Protein AF-A0A7K4FDJ3-F1 (afdb_monomer_lite)

pLDDT: mean 77.09, std 18.16, range [25.83, 97.75]

Foldseek 3Di:
DDDPPPPDPPDVVVVVVLVVVLVVVVVVLVVVCCVVPNDPVPDDPPDDDDDDPVNVVVVVVVVVVNVVVVVVVVVCQLADDDDLVRLVVLLVVLLVLAPPQLNVLSVVLSVCSNRNNLQSNLVSLLVNVFRLLQLVLCVQVVHGDDPPQDLQNSLVVSVVSQVVCCVVVVDVDRDPLSVLSVVVVVVPVQVVPPPDDDGSHRSVVSVVSSSVSSVVSSVVVVVD

Radius of gyration: 26.19 Å; chains: 1; bounding box: 59×37×87 Å

Structure (mmCIF, N/CA/C/O backbone):
data_AF-A0A7K4FDJ3-F1
#
_entry.id   AF-A0A7K4FDJ3-F1
#
loop_
_atom_site.group_PDB
_atom_site.id
_atom_site.type_symbol
_atom_site.label_atom_id
_atom_site.label_alt_id
_atom_site.label_comp_id
_atom_site.label_asym_id
_atom_site.label_entity_id
_atom_site.label_seq_id
_atom_site.pdbx_PDB_ins_code
_atom_site.Cartn_x
_atom_site.Cartn_y
_atom_site.Cartn_z
_atom_site.occupancy
_atom_site.B_iso_or_equiv
_atom_site.auth_seq_id
_atom_site.auth_comp_id
_atom_site.auth_asym_id
_atom_site.auth_atom_id
_atom_site.pdbx_PDB_model_num
ATOM 1 N N . MET A 1 1 ? 37.686 -3.321 14.249 1.00 35.84 1 MET A N 1
ATOM 2 C CA . MET A 1 1 ? 36.849 -4.435 13.768 1.00 35.84 1 MET A CA 1
ATOM 3 C C . MET A 1 1 ? 35.403 -3.973 13.861 1.00 35.84 1 MET A C 1
ATOM 5 O O . MET A 1 1 ? 34.842 -4.023 14.940 1.00 35.84 1 MET A O 1
ATOM 9 N N . LEU A 1 2 ? 34.895 -3.368 12.787 1.00 25.83 2 LEU A N 1
ATOM 10 C CA . LEU A 1 2 ? 33.481 -3.069 12.528 1.00 25.83 2 LEU A CA 1
ATOM 11 C C . LEU A 1 2 ? 33.430 -2.684 11.045 1.00 25.83 2 LEU A C 1
ATOM 13 O O . LEU A 1 2 ? 33.802 -1.575 10.659 1.00 25.83 2 LEU A O 1
ATOM 17 N N . GLU A 1 3 ? 33.124 -3.681 10.221 1.00 28.22 3 GLU A N 1
ATOM 18 C CA . GLU A 1 3 ? 32.937 -3.550 8.782 1.00 28.22 3 GLU A CA 1
ATOM 19 C C . GLU A 1 3 ? 31.774 -2.595 8.509 1.00 28.22 3 GLU A C 1
ATOM 21 O O . GLU A 1 3 ? 30.639 -2.819 8.928 1.00 28.22 3 GLU A O 1
ATOM 26 N N . LYS A 1 4 ? 32.071 -1.508 7.796 1.00 31.02 4 LYS A N 1
ATOM 27 C CA . LYS A 1 4 ? 31.062 -0.698 7.122 1.00 31.02 4 LYS A CA 1
ATOM 28 C C . LYS A 1 4 ? 30.546 -1.509 5.938 1.00 31.02 4 LYS A C 1
ATOM 30 O O . LYS A 1 4 ? 31.162 -1.503 4.876 1.00 31.02 4 LYS A O 1
ATOM 35 N N . VAL A 1 5 ? 29.416 -2.183 6.119 1.00 28.92 5 VAL A N 1
ATOM 36 C CA . VAL A 1 5 ? 28.592 -2.640 4.999 1.00 28.92 5 VAL A CA 1
ATOM 37 C C . VAL A 1 5 ? 27.965 -1.389 4.383 1.00 28.92 5 VAL A C 1
ATOM 39 O O . VAL A 1 5 ? 26.982 -0.847 4.885 1.00 28.92 5 VAL A O 1
ATOM 42 N N . LEU A 1 6 ? 28.612 -0.873 3.338 1.00 29.06 6 LEU A N 1
ATOM 43 C CA . LEU A 1 6 ? 28.043 0.104 2.418 1.00 29.06 6 LEU A CA 1
ATOM 44 C C . LEU A 1 6 ? 26.895 -0.579 1.667 1.00 29.06 6 LEU A C 1
ATOM 46 O O . LEU A 1 6 ? 27.110 -1.238 0.655 1.00 29.06 6 LEU A O 1
ATOM 50 N N . VAL A 1 7 ? 25.672 -0.435 2.174 1.00 33.12 7 VAL A N 1
ATOM 51 C CA . VAL A 1 7 ? 24.473 -0.632 1.358 1.00 33.12 7 VAL A CA 1
ATOM 52 C C . VAL A 1 7 ? 24.366 0.606 0.477 1.00 33.12 7 VAL A C 1
ATOM 54 O O . VAL A 1 7 ? 24.086 1.700 0.965 1.00 33.12 7 VAL A O 1
ATOM 57 N N . GLY A 1 8 ? 24.701 0.441 -0.802 1.00 33.25 8 GLY A N 1
ATOM 58 C CA . GLY A 1 8 ? 24.649 1.492 -1.810 1.00 33.25 8 GLY A CA 1
ATOM 59 C C . GLY A 1 8 ? 23.226 2.006 -1.980 1.00 33.25 8 GLY A C 1
ATOM 60 O O . GLY A 1 8 ? 22.419 1.429 -2.699 1.00 33.25 8 GLY A O 1
ATOM 61 N N . THR A 1 9 ? 22.910 3.109 -1.313 1.00 33.62 9 THR A N 1
ATOM 62 C CA . THR A 1 9 ? 21.759 3.938 -1.649 1.00 33.62 9 THR A CA 1
ATOM 63 C C . THR A 1 9 ? 22.063 4.657 -2.957 1.00 33.62 9 THR A C 1
ATOM 65 O O . THR A 1 9 ? 22.620 5.754 -2.920 1.00 33.62 9 THR A O 1
ATOM 68 N N . MET A 1 10 ? 21.705 4.064 -4.101 1.00 32.91 10 MET A N 1
ATOM 69 C CA . MET A 1 10 ? 21.588 4.860 -5.320 1.00 32.91 10 MET A CA 1
ATOM 70 C C . MET A 1 10 ? 20.412 5.818 -5.138 1.00 32.91 10 MET A C 1
ATOM 72 O O . MET A 1 10 ? 19.260 5.422 -4.920 1.00 32.91 10 MET A O 1
ATOM 76 N N . THR A 1 11 ? 20.719 7.107 -5.117 1.00 34.25 11 THR A N 1
ATOM 77 C CA . THR A 1 11 ? 19.723 8.165 -4.952 1.00 34.25 11 THR A CA 1
ATOM 78 C C . THR A 1 11 ? 19.116 8.496 -6.316 1.00 34.25 11 THR A C 1
ATOM 80 O O . THR A 1 11 ? 19.777 8.406 -7.340 1.00 34.25 11 THR A O 1
ATOM 83 N N . LEU A 1 12 ? 17.847 8.919 -6.361 1.00 34.84 12 LEU A N 1
ATOM 84 C CA . LEU A 1 12 ? 17.106 9.299 -7.586 1.00 34.84 12 LEU A CA 1
ATOM 85 C C . LEU A 1 12 ? 17.796 10.380 -8.448 1.00 34.84 12 LEU A C 1
ATOM 87 O O . LEU A 1 12 ? 17.395 10.635 -9.584 1.00 34.84 12 LEU A O 1
ATOM 91 N N . GLN A 1 13 ? 18.816 11.034 -7.897 1.00 36.38 13 GLN A N 1
ATOM 92 C CA . GLN A 1 13 ? 19.676 11.973 -8.599 1.00 36.38 13 GLN A CA 1
ATOM 93 C C . GLN A 1 13 ? 20.612 11.256 -9.590 1.00 36.38 13 GLN A C 1
ATOM 95 O O . GLN A 1 13 ? 20.863 11.792 -10.664 1.00 36.38 13 GLN A O 1
ATOM 100 N N . GLU A 1 14 ? 21.035 10.026 -9.284 1.00 40.06 14 GLU A N 1
ATOM 101 C CA . GLU A 1 14 ? 21.877 9.175 -10.138 1.00 40.06 14 GLU A CA 1
ATOM 102 C C . GLU A 1 14 ? 21.062 8.555 -11.287 1.00 40.06 14 GLU A C 1
ATOM 104 O O . GLU A 1 14 ? 21.479 8.619 -12.437 1.00 40.06 14 GLU A O 1
ATOM 109 N N . THR A 1 15 ? 19.822 8.116 -11.040 1.00 41.84 15 THR A N 1
ATOM 110 C CA . THR A 1 15 ? 18.936 7.555 -12.087 1.00 41.84 15 THR A CA 1
ATOM 111 C C . THR A 1 15 ? 18.424 8.613 -13.078 1.00 41.84 15 THR A C 1
ATOM 113 O O . THR A 1 15 ? 18.250 8.334 -14.264 1.00 41.84 15 THR 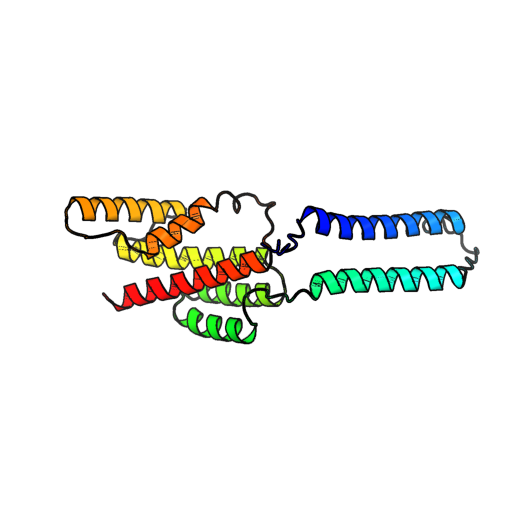A O 1
ATOM 116 N N . ARG A 1 16 ? 18.200 9.859 -12.620 1.00 46.47 16 ARG A N 1
ATOM 117 C CA . ARG A 1 16 ? 17.977 11.014 -13.516 1.00 46.47 16 ARG A CA 1
ATOM 118 C C . ARG A 1 16 ? 19.248 11.413 -14.266 1.00 46.47 16 ARG A C 1
ATOM 120 O O . ARG A 1 16 ? 19.138 11.924 -15.377 1.00 46.47 16 ARG A O 1
ATOM 127 N N . SER A 1 17 ? 20.417 11.181 -13.670 1.00 55.72 17 SER A N 1
ATOM 128 C CA . SER A 1 17 ? 21.716 11.375 -14.316 1.00 55.72 17 SER A CA 1
ATOM 129 C C . SER A 1 17 ? 21.876 10.412 -15.486 1.00 55.72 17 SER A C 1
ATOM 131 O O . SER A 1 17 ? 22.181 10.866 -16.576 1.00 55.72 17 SER A O 1
ATOM 133 N N . ASP A 1 18 ? 21.566 9.128 -15.323 1.00 56.69 18 ASP A N 1
ATOM 134 C CA . ASP A 1 18 ? 21.836 8.135 -16.371 1.00 56.69 18 ASP A CA 1
ATOM 135 C C . ASP A 1 18 ? 20.942 8.308 -17.607 1.00 56.69 18 ASP A C 1
ATOM 137 O O . ASP A 1 18 ? 21.422 8.219 -18.738 1.00 56.69 18 ASP A O 1
ATOM 141 N N . PHE A 1 19 ? 19.665 8.666 -17.422 1.00 60.38 19 PHE A N 1
ATOM 142 C CA . PHE A 1 19 ? 18.790 9.029 -18.546 1.00 60.38 19 PHE A CA 1
ATOM 143 C C . PHE A 1 19 ? 19.213 10.343 -19.214 1.00 60.38 19 PHE A C 1
ATOM 145 O O . PHE A 1 19 ? 19.147 10.458 -20.437 1.00 60.38 19 PHE A O 1
ATOM 152 N N . ALA A 1 20 ? 19.653 11.333 -18.429 1.00 66.88 20 ALA A N 1
ATOM 153 C CA . ALA A 1 20 ? 20.191 12.580 -18.967 1.00 66.88 20 ALA A CA 1
ATOM 154 C C . ALA A 1 20 ? 21.487 12.332 -19.752 1.00 66.88 20 ALA A C 1
ATOM 156 O O . ALA A 1 20 ? 21.645 12.886 -20.831 1.00 66.88 20 ALA A O 1
ATOM 157 N N . VAL A 1 21 ? 22.350 11.431 -19.276 1.00 70.69 21 VAL A N 1
ATOM 158 C CA . VAL A 1 21 ? 23.575 10.998 -19.958 1.00 70.69 21 VAL A CA 1
ATOM 159 C C . VAL A 1 21 ? 23.240 10.318 -21.285 1.00 70.69 21 VAL A C 1
ATOM 161 O O . VAL A 1 21 ? 23.830 10.672 -22.300 1.00 70.69 21 VAL A O 1
ATOM 164 N N . ILE A 1 22 ? 22.258 9.409 -21.323 1.00 71.06 22 ILE A N 1
ATOM 165 C CA . ILE A 1 22 ? 21.813 8.782 -22.582 1.00 71.06 22 ILE A CA 1
ATOM 166 C C . ILE A 1 22 ? 21.254 9.840 -23.546 1.00 71.06 22 ILE A C 1
ATOM 168 O O . ILE A 1 22 ? 21.596 9.846 -24.727 1.00 71.06 22 ILE A O 1
ATOM 172 N N . MET A 1 23 ? 20.429 10.769 -23.059 1.00 69.94 23 MET A N 1
ATOM 173 C CA . MET A 1 23 ? 19.888 11.852 -23.887 1.00 69.94 23 MET A CA 1
ATOM 174 C C . MET A 1 23 ? 20.977 12.796 -24.407 1.00 69.94 23 MET A C 1
ATOM 176 O O . MET A 1 23 ? 20.926 13.197 -25.569 1.00 69.94 23 MET A O 1
ATOM 180 N N . ASP A 1 24 ? 21.976 13.120 -23.590 1.00 75.38 24 ASP A N 1
ATOM 181 C CA . ASP A 1 24 ? 23.125 13.931 -23.988 1.00 75.38 24 ASP A CA 1
ATOM 182 C C . ASP A 1 24 ? 23.984 13.205 -25.030 1.00 75.38 24 ASP A C 1
ATOM 184 O O . ASP A 1 24 ? 24.416 13.824 -26.005 1.00 75.38 24 ASP A O 1
ATOM 188 N N . GLU A 1 25 ? 24.180 11.891 -24.887 1.00 76.56 25 GLU A N 1
ATOM 189 C CA . GLU A 1 25 ? 24.874 11.047 -25.865 1.00 76.56 25 GLU A CA 1
ATOM 190 C C . GLU A 1 25 ? 24.111 10.978 -27.200 1.00 76.56 25 GLU A C 1
ATOM 192 O O . GLU A 1 25 ? 24.719 11.125 -28.265 1.00 76.56 25 GLU A O 1
ATOM 197 N N . ILE A 1 26 ? 22.780 10.849 -27.170 1.00 73.94 26 ILE A N 1
ATOM 198 C CA . ILE A 1 26 ? 21.923 10.898 -28.367 1.00 73.94 26 ILE A CA 1
ATOM 199 C C . ILE A 1 26 ? 22.006 12.275 -29.034 1.00 73.94 26 ILE A C 1
ATOM 201 O O . ILE A 1 26 ? 22.241 12.374 -30.238 1.00 73.94 26 ILE A O 1
ATOM 205 N N . MET A 1 27 ? 21.871 13.356 -28.264 1.00 74.69 27 MET A N 1
ATOM 206 C CA . MET A 1 27 ? 21.959 14.724 -28.783 1.00 74.69 27 MET A CA 1
ATOM 207 C C . MET A 1 27 ? 23.352 15.041 -29.335 1.00 74.69 27 MET A C 1
ATOM 209 O O . MET A 1 27 ? 23.481 15.783 -30.314 1.00 74.69 27 MET A O 1
ATOM 213 N N . HIS A 1 28 ? 24.401 14.477 -28.738 1.00 77.56 28 HIS A N 1
ATOM 214 C CA . HIS A 1 28 ? 25.759 14.554 -29.258 1.00 77.56 28 HIS A CA 1
ATOM 215 C C . HIS A 1 28 ? 25.875 13.848 -30.612 1.00 77.56 28 HIS A C 1
ATOM 217 O O . HIS A 1 28 ? 26.429 14.427 -31.547 1.00 77.56 28 HIS A O 1
ATOM 223 N N . TRP A 1 29 ? 25.296 12.653 -30.753 1.00 74.75 29 TRP A N 1
ATOM 224 C CA . TRP A 1 29 ? 25.226 11.942 -32.031 1.00 74.75 29 TRP A CA 1
ATOM 225 C C . TRP A 1 29 ? 24.457 12.724 -33.095 1.00 74.75 29 TRP A C 1
ATOM 227 O O . TRP A 1 29 ? 24.948 12.849 -34.216 1.00 74.75 29 TRP A O 1
ATOM 237 N N . CYS A 1 30 ? 23.310 13.318 -32.753 1.00 72.25 30 CYS A N 1
ATOM 238 C CA . CYS A 1 30 ? 22.557 14.174 -33.673 1.00 72.25 30 CYS A CA 1
ATOM 239 C C . CYS A 1 30 ? 23.415 15.339 -34.188 1.00 72.25 30 CYS A C 1
ATOM 241 O O . CYS A 1 30 ? 23.482 15.559 -35.395 1.00 72.25 30 CYS A O 1
ATOM 243 N N . LYS A 1 31 ? 24.136 16.030 -33.295 1.00 76.44 31 LYS A N 1
ATOM 244 C CA . LYS A 1 31 ? 25.042 17.132 -33.666 1.00 76.44 31 LYS A CA 1
ATOM 245 C C . LYS A 1 31 ? 26.233 16.668 -34.504 1.00 76.44 31 LYS A C 1
ATOM 247 O O . LYS A 1 31 ? 26.655 17.379 -35.411 1.00 76.44 31 LYS A O 1
ATOM 252 N N . LEU A 1 32 ? 26.802 15.504 -34.191 1.00 74.31 32 LEU A N 1
ATOM 253 C CA . LEU A 1 32 ? 27.951 14.950 -34.909 1.00 74.31 32 LEU A CA 1
ATOM 254 C C . LEU A 1 32 ? 27.562 14.541 -36.333 1.00 74.31 32 LEU A C 1
ATOM 256 O O 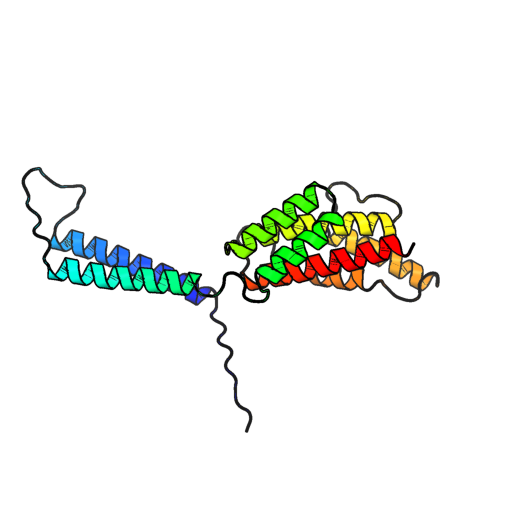. LEU A 1 32 ? 28.261 14.885 -37.281 1.00 74.31 32 LEU A O 1
ATOM 260 N N . LEU A 1 33 ? 26.407 13.894 -36.493 1.00 69.94 33 LEU A N 1
ATOM 261 C CA . LEU A 1 33 ? 25.879 13.531 -37.804 1.00 69.94 33 LEU A CA 1
ATOM 262 C C . LEU A 1 33 ? 25.470 14.765 -38.617 1.00 69.94 33 LEU A C 1
ATOM 264 O O . LEU A 1 33 ? 25.785 14.826 -39.800 1.00 69.94 33 LEU A O 1
ATOM 268 N N . GLU A 1 34 ? 24.847 15.771 -37.998 1.00 72.06 34 GLU A N 1
ATOM 269 C CA . GLU A 1 34 ? 24.526 17.042 -38.666 1.00 72.06 34 GLU A CA 1
ATOM 270 C C . GLU A 1 34 ? 25.791 17.778 -39.134 1.00 72.06 34 GLU A C 1
ATOM 272 O O . GLU A 1 34 ? 25.827 18.332 -40.232 1.00 72.06 34 GLU A O 1
ATOM 277 N N . LYS A 1 35 ? 26.860 17.755 -38.332 1.00 75.19 35 LYS A N 1
ATOM 278 C CA . LYS A 1 35 ? 28.147 18.358 -38.690 1.00 75.19 35 LYS A CA 1
ATOM 279 C C . LYS A 1 35 ? 28.822 17.637 -39.858 1.00 75.19 35 LYS A C 1
ATOM 281 O O . LYS A 1 35 ? 29.325 18.298 -40.764 1.00 75.19 35 LYS A O 1
ATOM 286 N N . ASP A 1 36 ? 28.866 16.309 -39.817 1.00 69.69 36 ASP A N 1
ATOM 287 C CA . ASP A 1 36 ? 29.637 15.511 -40.775 1.00 69.69 36 ASP A CA 1
ATOM 288 C C . ASP A 1 36 ? 28.857 15.232 -42.073 1.00 69.69 36 ASP A C 1
ATOM 290 O O . ASP A 1 36 ? 29.466 14.993 -43.118 1.00 69.69 36 ASP A O 1
ATOM 294 N N . TYR A 1 37 ? 27.520 15.290 -42.025 1.00 69.38 37 TYR A N 1
ATOM 295 C CA . TYR A 1 37 ? 26.640 14.902 -43.133 1.00 69.38 37 TYR A CA 1
ATOM 296 C C . TYR A 1 37 ? 25.545 15.925 -43.489 1.00 69.38 37 TYR A C 1
ATOM 298 O O . TYR A 1 37 ? 24.860 15.740 -44.497 1.00 69.38 37 TYR A O 1
ATOM 306 N N . GLY A 1 38 ? 25.416 17.021 -42.737 1.00 67.69 38 GLY A N 1
ATOM 307 C CA . GLY A 1 38 ? 24.440 18.090 -42.970 1.00 67.69 38 GLY A CA 1
ATOM 308 C C . GLY A 1 38 ? 23.097 17.892 -42.253 1.00 67.69 38 GLY A C 1
ATOM 309 O O . GLY A 1 38 ? 22.795 16.822 -41.731 1.00 67.69 38 GLY A O 1
ATOM 310 N N . ASP A 1 39 ? 22.281 18.952 -42.233 1.00 63.94 39 ASP A N 1
ATOM 311 C CA . ASP A 1 39 ? 20.944 18.960 -41.617 1.00 63.94 39 ASP A CA 1
ATOM 312 C C . ASP A 1 39 ? 19.978 18.040 -42.386 1.00 63.94 39 ASP A C 1
ATOM 314 O O . ASP A 1 39 ? 19.695 18.301 -43.566 1.00 63.94 39 ASP A O 1
ATOM 318 N N . PRO A 1 40 ? 19.416 17.004 -41.735 1.00 56.31 40 PRO A N 1
ATOM 319 C CA . PRO A 1 40 ? 18.520 16.067 -42.389 1.00 56.31 40 PRO A CA 1
ATOM 320 C C . PRO A 1 40 ? 17.215 16.669 -42.906 1.00 56.31 40 PRO A C 1
ATOM 322 O O . PRO A 1 40 ? 16.585 16.100 -43.796 1.00 56.31 40 PRO A O 1
ATOM 325 N N . ASN A 1 41 ? 16.832 17.851 -42.430 1.00 58.06 41 ASN A N 1
ATOM 326 C CA . ASN A 1 41 ? 15.636 18.551 -42.889 1.00 58.06 41 ASN A CA 1
ATOM 327 C C . ASN A 1 41 ? 15.898 19.484 -44.082 1.00 58.06 41 ASN A C 1
ATOM 329 O O . ASN A 1 41 ? 14.959 20.069 -44.621 1.00 58.06 41 ASN A O 1
ATOM 333 N N . LYS A 1 42 ? 17.157 19.628 -44.518 1.00 57.72 42 LYS A N 1
ATOM 334 C CA . LYS A 1 42 ? 17.563 20.473 -45.659 1.00 57.72 42 LYS A CA 1
ATOM 335 C C . LYS A 1 42 ? 18.020 19.669 -46.878 1.00 57.72 42 LYS A C 1
ATOM 337 O O . LYS A 1 42 ? 18.616 20.235 -47.798 1.00 57.72 42 LYS A O 1
ATOM 342 N N . PHE A 1 43 ? 17.748 18.363 -46.913 1.00 55.75 43 PHE A N 1
ATOM 343 C CA . PHE A 1 43 ? 18.206 17.501 -48.000 1.00 55.75 43 PHE A CA 1
ATOM 344 C C . PHE A 1 43 ? 17.629 17.913 -49.359 1.00 55.75 43 PHE A C 1
ATOM 346 O O . PHE A 1 43 ? 16.426 17.868 -49.602 1.00 55.75 43 PHE A O 1
ATOM 353 N N . SER A 1 44 ? 18.528 18.280 -50.271 1.00 50.03 44 SER A N 1
ATOM 354 C CA . SER A 1 44 ? 18.228 18.431 -51.694 1.00 50.03 44 SER A CA 1
ATOM 355 C C . SER A 1 44 ? 18.368 17.072 -52.387 1.00 50.03 44 SER A C 1
ATOM 357 O O . SER A 1 44 ? 19.309 16.323 -52.116 1.00 50.03 44 SER A O 1
ATOM 359 N N . ILE A 1 45 ? 17.438 16.751 -53.288 1.00 40.88 45 ILE A N 1
ATOM 360 C CA . ILE A 1 45 ? 17.443 15.517 -54.089 1.00 40.88 45 ILE A CA 1
ATOM 361 C C . ILE A 1 45 ? 18.783 15.400 -54.842 1.00 40.88 45 ILE A C 1
ATOM 363 O O . ILE A 1 45 ? 19.120 16.280 -55.630 1.00 40.88 45 ILE A O 1
ATOM 367 N N . GLY A 1 46 ? 19.537 14.317 -54.605 1.00 48.03 46 GLY A N 1
ATOM 368 C CA . GLY A 1 46 ? 20.774 13.989 -55.338 1.00 48.03 46 GLY A CA 1
ATOM 369 C C . GLY A 1 46 ? 22.062 13.888 -54.508 1.00 48.03 46 GLY A C 1
ATOM 370 O O . GLY A 1 46 ? 23.085 13.474 -55.048 1.00 48.03 46 GLY A O 1
ATOM 371 N N . VAL A 1 47 ? 22.042 14.211 -53.210 1.00 49.19 47 VAL A N 1
ATOM 372 C CA . VAL A 1 47 ? 23.218 14.054 -52.333 1.00 49.19 47 VAL A CA 1
ATOM 373 C C . VAL A 1 47 ? 23.282 12.624 -51.784 1.00 49.19 47 VAL A C 1
ATOM 375 O O . VAL A 1 47 ? 22.433 12.218 -50.994 1.00 49.19 47 VAL A O 1
ATOM 378 N N . GLN A 1 48 ? 24.293 11.849 -52.189 1.00 53.62 48 GLN A N 1
ATOM 379 C CA . GLN A 1 48 ? 24.605 10.563 -51.559 1.00 53.62 48 GLN A CA 1
ATOM 380 C C . GLN A 1 48 ? 25.407 10.795 -50.276 1.00 53.62 48 GLN A C 1
ATOM 382 O O . GLN A 1 48 ? 26.567 11.204 -50.320 1.00 53.62 48 GLN A O 1
ATOM 387 N N . ILE A 1 49 ? 24.796 10.503 -49.130 1.00 57.44 49 ILE A N 1
ATOM 388 C CA . ILE A 1 49 ? 25.486 10.471 -47.841 1.00 57.44 49 ILE A CA 1
ATOM 389 C C . ILE A 1 49 ? 26.133 9.095 -47.692 1.00 57.44 49 ILE A C 1
ATOM 391 O O . ILE A 1 49 ? 25.449 8.098 -47.462 1.00 57.44 49 ILE A O 1
ATOM 395 N N . ASN A 1 50 ? 27.457 9.027 -47.797 1.00 62.06 50 ASN A N 1
ATOM 396 C CA . ASN A 1 50 ? 28.188 7.806 -47.477 1.00 62.06 50 ASN A CA 1
ATOM 397 C C . ASN A 1 50 ? 28.535 7.800 -45.986 1.00 62.06 50 ASN A C 1
ATOM 399 O O . ASN A 1 50 ? 29.602 8.263 -45.578 1.00 62.06 50 ASN A O 1
ATOM 403 N N . ILE A 1 51 ? 27.619 7.273 -45.167 1.00 66.19 51 ILE A N 1
ATOM 404 C CA . ILE A 1 51 ? 27.906 6.991 -43.756 1.00 66.19 51 ILE A CA 1
ATOM 405 C C . ILE A 1 51 ? 29.038 5.963 -43.711 1.00 66.19 51 ILE A C 1
ATOM 407 O O . ILE A 1 51 ? 28.967 4.905 -44.343 1.00 66.19 51 ILE A O 1
ATOM 411 N N . SER A 1 52 ? 30.110 6.277 -42.987 1.00 72.62 52 SER A N 1
ATOM 412 C CA . SER A 1 52 ? 31.250 5.371 -42.893 1.00 72.62 52 SER A CA 1
ATOM 413 C C . SER A 1 52 ? 30.858 4.101 -42.128 1.00 72.62 52 SER A C 1
ATOM 415 O O . SER A 1 52 ? 30.082 4.139 -41.169 1.00 72.62 52 SER A O 1
ATOM 417 N N . ARG A 1 53 ? 31.433 2.951 -42.508 1.00 72.25 53 ARG A N 1
ATOM 418 C CA . ARG A 1 53 ? 31.256 1.697 -41.745 1.00 72.25 53 ARG A CA 1
ATOM 419 C C . ARG A 1 53 ? 31.687 1.843 -40.284 1.00 72.25 53 ARG A C 1
ATOM 421 O O . ARG A 1 53 ? 31.152 1.157 -39.417 1.00 72.25 53 ARG A O 1
ATOM 428 N N . GLU A 1 54 ? 32.636 2.733 -40.015 1.00 74.12 54 GLU A N 1
ATOM 429 C CA . GLU A 1 54 ? 33.116 3.043 -38.672 1.00 74.12 54 GLU A CA 1
ATOM 430 C C . GLU A 1 54 ? 32.045 3.755 -37.835 1.00 74.12 54 GLU A C 1
ATOM 432 O O . GLU A 1 54 ? 31.783 3.331 -36.711 1.00 74.12 54 GLU A O 1
ATOM 437 N N . HIS A 1 55 ? 31.345 4.751 -38.393 1.00 67.44 55 HIS A N 1
ATOM 438 C CA . HIS A 1 55 ? 30.227 5.416 -37.716 1.00 67.44 55 HIS A CA 1
ATOM 439 C C . HIS A 1 55 ? 29.066 4.463 -37.440 1.00 67.44 55 HIS A C 1
ATOM 441 O O . HIS A 1 55 ? 28.530 4.474 -36.335 1.00 67.44 55 HIS A O 1
ATOM 447 N N . VAL A 1 56 ? 28.735 3.582 -38.390 1.00 73.44 56 VAL A N 1
ATOM 448 C CA . VAL A 1 56 ? 27.710 2.546 -38.181 1.00 73.44 56 VAL A CA 1
ATOM 449 C C . VAL A 1 56 ? 28.116 1.593 -37.055 1.00 73.44 56 VAL A C 1
ATOM 451 O O . VAL A 1 56 ? 27.319 1.315 -36.165 1.00 73.44 56 VAL A O 1
ATOM 454 N N . SER A 1 57 ? 29.368 1.126 -37.053 1.00 77.00 57 SER A N 1
ATOM 455 C CA . SER A 1 57 ? 29.870 0.198 -36.028 1.00 77.00 57 SER A CA 1
ATOM 456 C C . SER A 1 57 ? 29.905 0.842 -34.639 1.00 77.00 57 SER A C 1
ATOM 458 O O . SER A 1 57 ? 29.583 0.194 -33.644 1.00 77.00 57 SER A O 1
ATOM 460 N N . LYS A 1 58 ? 30.272 2.127 -34.570 1.00 79.81 58 LYS A N 1
ATOM 461 C CA . LYS A 1 58 ? 30.295 2.908 -33.332 1.00 79.81 58 LYS A CA 1
ATOM 462 C C . LYS A 1 58 ? 28.883 3.130 -32.789 1.00 79.81 58 LYS A C 1
ATOM 464 O O . LYS A 1 58 ? 28.638 2.816 -31.630 1.00 79.81 58 LYS A O 1
ATOM 469 N N . LEU A 1 59 ? 27.953 3.577 -33.635 1.00 77.50 59 LEU A N 1
ATOM 470 C CA . LEU A 1 59 ? 26.558 3.792 -33.251 1.00 77.50 59 LEU A CA 1
ATOM 471 C C . LEU A 1 59 ? 25.892 2.492 -32.786 1.00 77.50 59 LEU A C 1
ATOM 473 O O . LEU A 1 59 ? 25.176 2.499 -31.791 1.00 77.50 59 LEU A O 1
ATOM 477 N N . LEU A 1 60 ? 26.161 1.367 -33.456 1.00 77.31 60 LEU A N 1
ATOM 478 C CA . LEU A 1 60 ? 25.640 0.058 -33.056 1.00 77.31 60 LEU A CA 1
ATOM 479 C C . LEU A 1 60 ? 26.118 -0.336 -31.649 1.00 77.31 60 LEU A C 1
ATOM 481 O O . LEU A 1 60 ? 25.329 -0.791 -30.825 1.00 77.31 60 LEU A O 1
ATOM 485 N N . ARG A 1 61 ? 27.409 -0.139 -31.357 1.00 85.75 61 ARG A N 1
ATOM 486 C CA . ARG A 1 61 ? 27.982 -0.422 -30.035 1.00 85.75 61 ARG A CA 1
ATOM 487 C C . ARG A 1 61 ? 27.379 0.474 -28.954 1.00 85.75 61 ARG A C 1
ATOM 489 O O . ARG A 1 61 ? 27.023 -0.031 -27.893 1.00 85.75 61 ARG A O 1
ATOM 496 N N . ASP A 1 62 ? 27.261 1.769 -29.224 1.00 80.19 62 ASP A N 1
ATOM 497 C CA . ASP A 1 62 ? 26.734 2.735 -28.260 1.00 80.19 62 ASP A CA 1
ATOM 498 C C . ASP A 1 62 ? 25.231 2.482 -28.016 1.00 80.19 62 ASP A C 1
ATOM 500 O O . ASP A 1 62 ? 24.793 2.452 -26.872 1.00 80.19 62 ASP A O 1
ATOM 504 N N . THR A 1 63 ? 24.471 2.127 -29.059 1.00 78.38 63 THR A N 1
ATOM 505 C CA . THR A 1 63 ? 23.058 1.718 -28.939 1.00 78.38 63 THR A CA 1
ATOM 506 C C . THR A 1 63 ? 22.898 0.455 -28.095 1.00 78.38 63 THR A C 1
ATOM 508 O O . THR A 1 63 ? 22.041 0.409 -27.218 1.00 78.38 63 THR A O 1
ATOM 511 N N . ASN A 1 64 ? 23.742 -0.560 -28.303 1.00 75.25 64 ASN A N 1
ATOM 512 C CA . ASN A 1 64 ? 23.723 -1.770 -27.475 1.00 75.25 64 ASN A CA 1
ATOM 513 C C . ASN A 1 64 ? 24.085 -1.473 -26.012 1.00 75.25 64 ASN A C 1
ATOM 515 O O . ASN A 1 64 ? 23.532 -2.095 -25.113 1.00 75.25 64 ASN A O 1
ATOM 519 N N . SER A 1 65 ? 24.977 -0.509 -25.770 1.00 80.81 65 SER A N 1
ATOM 520 C CA . SER A 1 65 ? 25.300 -0.023 -24.423 1.00 80.81 65 SER A CA 1
ATOM 521 C C . SER A 1 65 ? 24.106 0.686 -23.776 1.00 80.81 65 SER A C 1
ATOM 523 O O . SER A 1 65 ? 23.804 0.431 -22.613 1.00 80.81 65 SER A O 1
ATOM 525 N N . TRP A 1 66 ? 23.373 1.521 -24.523 1.00 81.50 66 TRP A N 1
ATOM 526 C CA . TRP A 1 66 ? 22.144 2.155 -24.034 1.00 81.50 66 TRP A CA 1
ATOM 527 C C . TRP A 1 66 ? 21.066 1.130 -23.709 1.00 81.50 66 TRP A C 1
ATOM 529 O O . TRP A 1 66 ? 20.483 1.198 -22.636 1.00 81.50 66 TRP A O 1
ATOM 539 N N . ILE A 1 67 ? 20.836 0.161 -24.601 1.00 71.19 67 ILE A N 1
ATOM 540 C CA . ILE A 1 67 ? 19.889 -0.937 -24.372 1.00 71.19 67 ILE A CA 1
ATOM 541 C C . ILE A 1 67 ? 20.302 -1.738 -23.138 1.00 71.19 67 ILE A C 1
ATOM 543 O O . ILE A 1 67 ? 19.449 -2.027 -22.313 1.00 71.19 67 ILE A O 1
ATOM 547 N N . GLY A 1 68 ? 21.594 -2.040 -22.977 1.00 69.62 68 GLY A N 1
ATOM 548 C CA . GLY A 1 68 ? 22.125 -2.703 -21.786 1.00 69.62 68 GLY A CA 1
ATOM 549 C C . GLY A 1 68 ? 21.826 -1.922 -20.509 1.00 69.62 68 GLY A C 1
ATOM 550 O O . GLY A 1 68 ? 21.231 -2.476 -19.603 1.00 69.62 68 GLY A O 1
ATOM 551 N N . LYS A 1 69 ? 22.121 -0.617 -20.471 1.00 68.62 69 LYS A N 1
ATOM 552 C CA . LYS A 1 69 ? 21.821 0.238 -19.308 1.00 68.62 69 LYS A CA 1
ATOM 553 C C . LYS A 1 69 ? 20.324 0.355 -19.026 1.00 68.62 69 LYS A C 1
ATOM 555 O O . LYS A 1 69 ? 19.923 0.344 -17.871 1.00 68.62 69 LYS A O 1
ATOM 560 N N . ILE A 1 70 ? 19.502 0.487 -20.066 1.00 62.97 70 ILE A N 1
ATOM 561 C CA . ILE A 1 70 ? 18.043 0.525 -19.934 1.00 62.97 70 ILE A CA 1
ATOM 562 C C . ILE A 1 70 ? 17.555 -0.807 -19.363 1.00 62.97 70 ILE A C 1
ATOM 564 O O . ILE A 1 70 ? 16.792 -0.802 -18.407 1.00 62.97 70 ILE A O 1
ATOM 568 N N . ASN A 1 71 ? 18.032 -1.931 -19.897 1.00 59.19 71 ASN A N 1
ATOM 569 C CA . ASN A 1 71 ? 17.698 -3.252 -19.387 1.00 59.19 71 ASN A CA 1
ATOM 570 C C . ASN A 1 71 ? 18.191 -3.431 -17.956 1.00 59.19 71 ASN A C 1
ATOM 572 O O . ASN A 1 71 ? 17.385 -3.815 -17.143 1.00 59.19 71 ASN A O 1
ATOM 576 N N . ASP A 1 72 ? 19.410 -3.036 -17.593 1.00 63.25 72 ASP A N 1
ATOM 577 C CA . ASP A 1 72 ? 19.901 -3.091 -16.208 1.00 63.25 72 ASP A CA 1
ATOM 578 C C . ASP A 1 72 ? 19.025 -2.252 -15.253 1.00 63.25 72 ASP A C 1
ATOM 580 O O . ASP A 1 72 ? 18.788 -2.642 -14.111 1.00 63.25 72 ASP A O 1
ATOM 584 N N . MET A 1 73 ? 18.480 -1.123 -15.726 1.00 59.56 73 MET A N 1
ATOM 585 C CA . MET A 1 73 ? 17.496 -0.326 -14.980 1.00 59.56 73 MET A CA 1
ATOM 586 C C . MET A 1 73 ? 16.134 -1.027 -14.819 1.00 59.56 73 MET A C 1
ATOM 588 O O . MET A 1 73 ? 15.401 -0.698 -13.886 1.00 59.56 73 MET A O 1
ATOM 592 N N . TYR A 1 74 ? 15.784 -1.948 -15.721 1.00 51.03 74 TYR A N 1
ATOM 593 C CA . TYR A 1 74 ? 14.553 -2.750 -15.699 1.00 51.03 74 TYR A CA 1
ATOM 594 C C . TYR A 1 74 ? 14.745 -4.163 -15.100 1.00 51.03 74 TYR A C 1
ATOM 596 O O . TYR A 1 74 ? 13.778 -4.740 -14.611 1.00 51.03 74 TYR A O 1
ATOM 604 N N . ASP A 1 75 ? 15.967 -4.702 -15.118 1.00 46.59 75 ASP A N 1
ATOM 605 C CA . ASP A 1 75 ? 16.372 -6.053 -14.703 1.00 46.59 75 ASP A CA 1
ATOM 606 C C . ASP A 1 75 ? 16.679 -6.113 -13.194 1.00 46.59 75 ASP A C 1
ATOM 608 O O . ASP A 1 75 ? 16.801 -7.197 -12.614 1.00 46.59 75 ASP A O 1
ATOM 612 N N . GLU A 1 76 ? 16.724 -4.967 -12.504 1.00 55.91 76 GLU A N 1
ATOM 613 C CA . GLU A 1 76 ? 16.404 -4.939 -11.079 1.00 55.91 76 GLU A CA 1
ATOM 614 C C . GLU A 1 76 ? 14.948 -5.389 -10.917 1.00 55.91 76 GLU A C 1
ATOM 616 O O . GLU A 1 76 ? 14.042 -4.618 -11.217 1.00 55.91 76 GLU A O 1
ATOM 621 N N . SER A 1 77 ? 14.744 -6.634 -10.462 1.00 55.47 77 SER A N 1
ATOM 622 C CA . SER A 1 77 ? 13.433 -7.275 -10.266 1.00 55.47 77 SER A CA 1
ATOM 623 C C . SER A 1 77 ? 12.299 -6.266 -10.007 1.00 55.47 77 SER A C 1
ATOM 625 O O . SER A 1 77 ? 12.406 -5.490 -9.044 1.00 55.47 77 SER A O 1
ATOM 62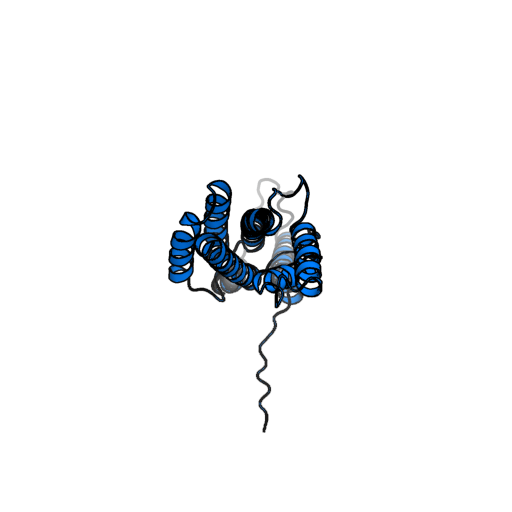7 N N . PRO A 1 78 ? 11.208 -6.275 -10.809 1.00 61.00 78 PRO A N 1
ATOM 628 C CA . PRO A 1 78 ? 10.096 -5.336 -10.640 1.00 61.00 78 PRO A CA 1
ATOM 629 C C . PRO A 1 78 ? 9.473 -5.447 -9.245 1.00 61.00 78 PRO A C 1
ATOM 631 O O . PRO A 1 78 ? 8.897 -4.479 -8.750 1.00 61.00 78 PRO A O 1
ATOM 634 N N . THR A 1 79 ? 9.672 -6.597 -8.591 1.00 58.53 79 THR A N 1
ATOM 635 C CA . THR A 1 79 ? 9.425 -6.809 -7.171 1.00 58.53 79 THR A CA 1
ATOM 636 C C . THR A 1 79 ? 10.741 -7.005 -6.402 1.00 58.53 79 THR A C 1
ATOM 638 O O . THR A 1 79 ? 11.504 -7.942 -6.638 1.00 58.53 79 THR A O 1
ATOM 641 N N . LYS A 1 80 ? 11.053 -6.105 -5.471 1.00 69.75 80 LYS A N 1
ATOM 642 C CA . LYS A 1 80 ? 12.280 -6.106 -4.659 1.00 69.75 80 LYS A CA 1
ATOM 643 C C . LYS A 1 80 ? 12.118 -6.806 -3.309 1.00 69.75 80 LYS A C 1
ATOM 645 O O . LYS A 1 80 ? 13.110 -7.251 -2.737 1.00 69.75 80 LYS A O 1
ATOM 650 N N . LEU A 1 81 ? 10.901 -6.869 -2.778 1.00 74.88 81 LEU A N 1
ATOM 651 C CA . LEU A 1 81 ? 10.575 -7.351 -1.432 1.00 74.88 81 LEU A CA 1
ATOM 652 C C . LEU A 1 81 ? 9.682 -8.597 -1.446 1.00 74.88 81 LEU A C 1
ATOM 654 O O . LEU A 1 81 ? 9.778 -9.421 -0.536 1.00 74.88 81 LEU A O 1
ATOM 658 N N . ILE A 1 82 ? 8.818 -8.741 -2.452 1.00 77.81 82 ILE A N 1
ATOM 659 C CA . ILE A 1 82 ? 7.830 -9.821 -2.558 1.00 77.81 82 ILE A CA 1
ATOM 660 C C . ILE A 1 82 ? 8.134 -10.674 -3.796 1.00 77.81 82 ILE A C 1
ATOM 662 O O . ILE A 1 82 ? 8.458 -10.161 -4.861 1.00 77.81 82 ILE A O 1
ATOM 666 N N . ASN A 1 83 ? 8.027 -11.998 -3.680 1.00 85.12 83 ASN A N 1
ATOM 667 C CA . ASN A 1 83 ? 8.050 -12.878 -4.853 1.00 85.12 83 ASN A CA 1
ATOM 668 C C . ASN A 1 83 ? 6.699 -12.787 -5.590 1.00 85.12 83 ASN A C 1
ATOM 670 O O . ASN A 1 83 ? 5.662 -12.811 -4.932 1.00 85.12 83 ASN A O 1
ATOM 674 N N . ILE A 1 84 ? 6.715 -12.732 -6.924 1.00 81.81 84 ILE A N 1
ATOM 675 C CA . ILE A 1 84 ? 5.516 -12.680 -7.776 1.00 81.81 84 ILE A CA 1
ATOM 676 C C . ILE A 1 84 ? 4.499 -13.779 -7.417 1.00 81.81 84 ILE A C 1
ATOM 678 O O . ILE A 1 84 ? 3.358 -13.447 -7.124 1.00 81.81 84 ILE A O 1
ATOM 682 N N . ASP A 1 85 ? 4.905 -15.046 -7.296 1.00 81.62 85 ASP A N 1
ATOM 683 C CA . ASP A 1 85 ? 3.991 -16.153 -6.954 1.00 81.62 85 ASP A CA 1
ATOM 684 C C . ASP A 1 85 ? 3.308 -15.935 -5.589 1.00 81.62 85 ASP A C 1
ATOM 686 O O . ASP A 1 85 ? 2.152 -16.304 -5.359 1.00 81.62 85 ASP A O 1
ATOM 690 N N . THR A 1 86 ? 4.042 -15.339 -4.643 1.00 87.44 86 THR A N 1
ATOM 691 C CA . THR A 1 86 ? 3.507 -14.979 -3.326 1.00 87.44 86 THR A CA 1
ATOM 692 C C . THR A 1 86 ? 2.529 -13.817 -3.444 1.00 87.44 86 THR A C 1
ATOM 694 O O . THR A 1 86 ? 1.483 -13.861 -2.804 1.00 87.44 86 THR A O 1
ATOM 697 N N . LEU A 1 87 ? 2.852 -12.803 -4.249 1.00 88.94 87 LEU A N 1
ATOM 698 C CA . LEU A 1 87 ? 1.997 -11.644 -4.488 1.00 88.94 87 LEU A CA 1
ATOM 699 C C . LEU A 1 87 ? 0.650 -12.077 -5.081 1.00 88.94 87 LEU A C 1
ATOM 701 O O . LEU A 1 87 ? -0.380 -11.790 -4.479 1.00 88.94 87 LEU A O 1
ATOM 705 N N . GLU A 1 88 ? 0.666 -12.844 -6.174 1.00 89.88 88 GLU A N 1
ATOM 706 C CA . GLU A 1 88 ? -0.540 -13.342 -6.853 1.00 89.88 88 GLU A CA 1
ATOM 707 C C . GLU A 1 88 ? -1.428 -14.145 -5.890 1.00 89.88 88 GLU A C 1
ATOM 709 O O . GLU A 1 88 ? -2.628 -13.896 -5.726 1.00 89.88 88 GLU A O 1
ATOM 714 N N . LYS A 1 89 ? -0.821 -15.090 -5.160 1.00 91.50 89 LYS A N 1
ATOM 715 C CA . LYS A 1 89 ? -1.542 -15.914 -4.185 1.00 91.50 89 LYS A CA 1
ATOM 716 C C . LYS A 1 89 ? -2.131 -15.077 -3.053 1.00 91.50 89 LYS A C 1
ATOM 718 O O . LYS A 1 89 ? -3.228 -15.368 -2.572 1.00 91.50 89 LYS A O 1
ATOM 723 N N . GLU A 1 90 ? -1.397 -14.091 -2.555 1.00 92.44 90 GLU A N 1
ATOM 724 C CA . GLU A 1 90 ? -1.875 -13.226 -1.481 1.00 92.44 90 GLU A CA 1
ATOM 725 C C . GLU A 1 90 ? -3.012 -12.324 -1.950 1.00 92.44 90 GLU A C 1
ATOM 727 O O . GLU A 1 90 ? -4.005 -12.225 -1.230 1.00 92.44 90 GLU A O 1
ATOM 732 N N . THR A 1 91 ? -2.931 -11.754 -3.154 1.00 93.88 91 THR A N 1
ATOM 733 C CA . THR A 1 91 ? -4.008 -10.936 -3.719 1.00 93.88 91 THR A CA 1
ATOM 734 C C . THR A 1 91 ? -5.307 -11.726 -3.843 1.00 93.88 91 THR A C 1
ATOM 736 O O . THR A 1 91 ? -6.335 -11.270 -3.338 1.00 93.88 91 THR A O 1
ATOM 739 N N . ILE A 1 92 ? -5.264 -12.945 -4.399 1.00 93.38 92 ILE A N 1
ATOM 740 C CA . ILE A 1 92 ? -6.449 -13.815 -4.532 1.00 93.38 92 ILE A CA 1
ATOM 741 C C . ILE A 1 92 ? -7.119 -14.073 -3.171 1.00 93.38 92 ILE A C 1
ATOM 743 O O . ILE A 1 92 ? -8.341 -14.050 -3.056 1.00 93.38 92 ILE A O 1
ATOM 747 N N . ASN A 1 93 ? -6.337 -14.271 -2.108 1.00 93.88 93 ASN A N 1
ATOM 748 C CA . ASN A 1 93 ? -6.892 -14.496 -0.767 1.00 93.88 93 ASN A CA 1
ATOM 749 C C . ASN A 1 93 ? -7.482 -13.227 -0.123 1.00 93.88 93 ASN A C 1
ATOM 751 O O . ASN A 1 93 ? -8.268 -13.318 0.826 1.00 93.88 93 ASN A O 1
ATOM 755 N N . LEU A 1 94 ? -7.052 -12.043 -0.563 1.00 95.31 94 LEU A N 1
ATOM 756 C CA . LEU A 1 94 ? -7.484 -10.761 -0.009 1.00 95.31 94 LEU A CA 1
ATOM 757 C C . LEU A 1 94 ? -8.737 -10.224 -0.701 1.00 95.31 94 LEU A C 1
ATOM 759 O O . LEU A 1 94 ? -9.573 -9.634 -0.017 1.00 95.31 94 LEU A O 1
ATOM 763 N N . VAL A 1 95 ? -8.899 -10.444 -2.011 1.00 95.12 95 VAL A N 1
ATOM 764 C CA . VAL A 1 95 ? -10.061 -9.944 -2.772 1.00 95.12 95 VAL A CA 1
ATOM 765 C C . VAL A 1 95 ? -11.394 -10.443 -2.215 1.00 95.12 95 VAL A C 1
ATOM 767 O O . VAL A 1 95 ? -12.352 -9.678 -2.170 1.00 95.12 95 VAL A O 1
ATOM 770 N N . GLU A 1 96 ? -11.444 -11.662 -1.672 1.00 92.56 96 GLU A N 1
ATOM 771 C CA . GLU A 1 96 ? -12.651 -12.228 -1.046 1.00 92.56 96 GLU A CA 1
ATOM 772 C C . GLU A 1 96 ? -13.127 -11.452 0.201 1.00 92.56 96 GLU A C 1
ATOM 774 O O . GLU A 1 96 ? -14.263 -11.617 0.642 1.00 92.56 96 GLU A O 1
ATOM 779 N N . ARG A 1 97 ? -12.274 -10.596 0.780 1.00 92.69 97 ARG A N 1
ATOM 780 C CA . ARG A 1 97 ? -12.553 -9.796 1.992 1.00 92.69 97 ARG A CA 1
ATOM 781 C C . ARG A 1 97 ? -12.909 -8.342 1.672 1.00 92.69 97 ARG A C 1
ATOM 783 O O . ARG A 1 97 ? -13.181 -7.533 2.568 1.00 92.69 97 ARG A O 1
ATOM 790 N N . LEU A 1 98 ? -12.859 -7.975 0.398 1.00 94.06 98 LEU A N 1
ATOM 791 C CA . LEU A 1 98 ? -13.050 -6.614 -0.081 1.00 94.06 98 LEU A CA 1
ATOM 792 C C . LEU A 1 98 ? -14.431 -6.447 -0.719 1.00 94.06 98 LEU A C 1
ATOM 794 O O . LEU A 1 98 ? -15.132 -7.410 -1.008 1.00 94.06 98 LEU A O 1
ATOM 798 N N . ASP A 1 99 ? -14.864 -5.192 -0.856 1.00 94.00 99 ASP A N 1
ATOM 799 C CA . ASP A 1 99 ? -15.971 -4.912 -1.775 1.00 94.00 99 ASP A CA 1
ATOM 800 C C . ASP A 1 99 ? -15.464 -4.962 -3.221 1.00 94.00 99 ASP A C 1
ATOM 802 O O . ASP A 1 99 ? -14.259 -4.912 -3.455 1.00 94.00 99 ASP A O 1
ATOM 806 N N . GLU A 1 100 ? -16.388 -5.051 -4.175 1.00 94.94 100 GLU A N 1
ATOM 807 C CA . GLU A 1 100 ? -16.091 -5.210 -5.604 1.00 94.94 100 GLU A CA 1
ATOM 808 C C . GLU A 1 100 ? -15.067 -4.186 -6.115 1.00 94.94 100 GLU A C 1
ATOM 810 O O . GLU A 1 100 ? -14.055 -4.566 -6.694 1.00 94.94 100 GLU A O 1
ATOM 815 N N . LYS A 1 101 ? -15.254 -2.897 -5.804 1.00 94.88 101 LYS A N 1
ATOM 816 C CA . LYS A 1 101 ? -14.351 -1.834 -6.267 1.00 94.88 101 LYS A CA 1
ATOM 817 C C . LYS A 1 101 ? -12.962 -1.937 -5.648 1.00 94.88 101 LYS A C 1
ATOM 819 O O . LYS A 1 101 ? -11.965 -1.758 -6.336 1.00 94.88 101 LYS A O 1
ATOM 824 N N . ALA A 1 102 ? -12.885 -2.207 -4.347 1.00 95.94 102 ALA A N 1
ATOM 825 C CA . ALA A 1 102 ? -11.603 -2.387 -3.678 1.00 95.94 102 ALA A CA 1
ATOM 826 C C . ALA A 1 102 ? -10.893 -3.675 -4.135 1.00 95.94 102 ALA A C 1
ATOM 828 O O . ALA A 1 102 ? -9.666 -3.712 -4.153 1.00 95.94 102 ALA A O 1
ATOM 829 N N . ALA A 1 103 ? -11.636 -4.719 -4.509 1.00 96.94 103 ALA A N 1
ATOM 830 C CA . ALA A 1 103 ? -11.070 -5.932 -5.088 1.00 96.94 103 ALA A CA 1
ATOM 831 C C . ALA A 1 103 ? -10.482 -5.669 -6.484 1.00 96.94 103 ALA A C 1
ATOM 833 O O . ALA A 1 103 ? -9.358 -6.088 -6.748 1.00 96.94 103 ALA A O 1
ATOM 834 N N . GLU A 1 104 ? -11.195 -4.926 -7.336 1.00 97.25 104 GLU A N 1
ATOM 835 C CA . GLU A 1 104 ? -10.695 -4.473 -8.642 1.00 97.25 104 GLU A CA 1
ATOM 836 C C . GLU A 1 104 ? -9.428 -3.617 -8.497 1.00 97.25 104 GLU A C 1
ATOM 838 O O . GLU A 1 104 ? -8.409 -3.936 -9.106 1.00 97.25 104 GLU A O 1
ATOM 843 N N . ASP A 1 105 ? -9.442 -2.596 -7.626 1.00 97.25 105 ASP A N 1
ATOM 844 C CA . ASP A 1 105 ? -8.255 -1.765 -7.367 1.00 97.25 105 ASP A CA 1
ATOM 845 C C . ASP A 1 105 ? -7.073 -2.623 -6.852 1.00 97.25 105 ASP A C 1
ATOM 847 O O . ASP A 1 105 ? -5.922 -2.343 -7.186 1.00 97.25 105 ASP A O 1
ATOM 851 N N . LEU A 1 106 ? -7.311 -3.670 -6.048 1.00 97.75 106 LEU A N 1
ATOM 852 C CA . LEU A 1 106 ? -6.235 -4.542 -5.556 1.00 97.75 106 LEU A CA 1
ATOM 853 C C . LEU A 1 106 ? -5.618 -5.399 -6.676 1.00 97.75 106 LEU A C 1
ATOM 855 O O . LEU A 1 106 ? -4.395 -5.530 -6.723 1.00 97.75 106 LEU A O 1
ATOM 859 N N . LEU A 1 107 ? -6.441 -5.948 -7.574 1.00 97.31 107 LEU A N 1
ATOM 860 C CA . LEU A 1 107 ? -5.982 -6.714 -8.741 1.00 97.31 107 LEU A CA 1
ATOM 861 C C . LEU A 1 107 ? -5.205 -5.825 -9.721 1.00 97.31 107 LEU A C 1
ATOM 863 O O . LEU A 1 107 ? -4.129 -6.194 -10.190 1.00 97.31 107 LEU A O 1
ATOM 867 N N . ASP A 1 108 ? -5.696 -4.616 -9.984 1.00 95.81 108 ASP A N 1
ATOM 868 C CA . ASP A 1 108 ? -4.986 -3.659 -10.832 1.00 95.81 108 ASP A CA 1
ATOM 869 C C . ASP A 1 108 ? -3.658 -3.216 -10.194 1.00 95.81 108 ASP A C 1
ATOM 871 O O . ASP A 1 108 ? -2.648 -3.041 -10.889 1.00 95.81 108 ASP A O 1
ATOM 875 N N . ALA A 1 109 ? -3.623 -3.072 -8.864 1.00 95.81 109 ALA A N 1
ATOM 876 C CA . ALA A 1 109 ? -2.400 -2.751 -8.140 1.00 95.81 109 ALA A CA 1
ATOM 877 C C . ALA A 1 109 ? -1.350 -3.860 -8.265 1.00 95.81 109 ALA A C 1
ATOM 879 O O . ALA A 1 109 ? -0.179 -3.557 -8.491 1.00 95.81 109 ALA A O 1
ATOM 880 N N . GLU A 1 110 ? -1.758 -5.124 -8.144 1.00 95.19 110 GLU A N 1
ATOM 881 C CA . GLU A 1 110 ? -0.897 -6.289 -8.363 1.00 95.19 110 GLU A CA 1
ATOM 882 C C . GLU A 1 110 ? -0.275 -6.258 -9.762 1.00 95.19 110 GLU A C 1
ATOM 884 O O . GLU A 1 110 ? 0.950 -6.321 -9.890 1.00 95.19 110 GLU A O 1
ATOM 889 N N . ILE A 1 111 ? -1.095 -6.075 -10.803 1.00 92.06 111 ILE A N 1
ATOM 890 C CA . ILE A 1 111 ? -0.615 -5.976 -12.188 1.00 92.06 111 ILE A CA 1
ATOM 891 C C . ILE A 1 111 ? 0.403 -4.838 -12.307 1.00 92.06 111 ILE A C 1
ATOM 893 O O . ILE A 1 111 ? 1.462 -5.007 -12.915 1.00 92.06 111 ILE A O 1
ATOM 897 N N . CYS A 1 112 ? 0.125 -3.683 -11.701 1.00 90.75 112 CYS A N 1
ATOM 898 C CA . CYS A 1 112 ? 1.050 -2.556 -11.702 1.00 90.75 112 CYS A CA 1
ATOM 899 C C . CYS A 1 112 ? 2.374 -2.874 -10.989 1.00 90.75 112 CYS A C 1
ATOM 901 O O . CYS A 1 112 ? 3.421 -2.450 -11.472 1.00 90.75 112 CYS A O 1
ATOM 903 N N . ILE A 1 113 ? 2.356 -3.608 -9.872 1.00 90.44 113 ILE A N 1
ATOM 904 C CA . ILE A 1 113 ? 3.571 -4.029 -9.153 1.00 90.44 113 ILE A CA 1
ATOM 905 C C . ILE A 1 113 ? 4.405 -4.966 -10.031 1.00 90.44 113 ILE A C 1
ATOM 907 O O . ILE A 1 113 ? 5.586 -4.699 -10.246 1.00 90.44 113 ILE A O 1
ATOM 911 N N . ILE A 1 114 ? 3.784 -6.001 -10.605 1.00 86.50 114 ILE A N 1
ATOM 912 C CA . ILE A 1 114 ? 4.457 -6.983 -11.473 1.00 86.50 114 ILE A CA 1
ATOM 913 C C . ILE A 1 114 ? 5.105 -6.299 -12.684 1.00 86.50 114 ILE A C 1
ATOM 915 O O . ILE A 1 114 ? 6.201 -6.668 -13.099 1.00 86.50 114 ILE A O 1
ATOM 919 N N . ASN A 1 115 ? 4.456 -5.269 -13.231 1.00 83.12 115 ASN A N 1
ATOM 920 C CA . ASN A 1 115 ? 4.941 -4.530 -14.398 1.00 83.12 115 ASN A CA 1
ATOM 921 C C . ASN A 1 115 ? 5.830 -3.320 -14.050 1.00 83.12 115 ASN A C 1
ATOM 923 O O . ASN A 1 115 ? 6.149 -2.524 -14.935 1.00 83.12 115 ASN A O 1
ATOM 927 N N . GLY A 1 116 ? 6.222 -3.133 -12.784 1.00 82.50 116 GLY A N 1
ATOM 928 C CA . GLY A 1 116 ? 7.124 -2.047 -12.390 1.00 82.50 116 GLY A CA 1
ATOM 929 C C . GLY A 1 116 ? 6.521 -0.643 -12.541 1.00 82.50 116 GLY A C 1
ATOM 930 O O . GLY A 1 116 ? 7.230 0.311 -12.867 1.00 82.50 116 GLY A O 1
ATOM 931 N N . ILE A 1 117 ? 5.218 -0.488 -12.283 1.00 85.81 117 ILE A N 1
ATOM 932 C CA . ILE A 1 117 ? 4.464 0.778 -12.328 1.00 85.81 117 ILE A CA 1
ATOM 933 C C . ILE A 1 117 ? 4.077 1.224 -10.895 1.00 85.81 117 ILE A C 1
ATOM 935 O O . ILE A 1 117 ? 2.894 1.307 -10.546 1.00 85.81 117 ILE A O 1
ATOM 939 N N . PRO A 1 118 ? 5.056 1.552 -10.027 1.00 85.62 118 PRO A N 1
ATOM 940 C CA . PRO A 1 118 ? 4.848 1.704 -8.582 1.00 85.62 118 PRO A CA 1
ATOM 941 C C . PRO A 1 118 ? 3.907 2.845 -8.188 1.00 85.62 118 PRO A C 1
ATOM 943 O O . PRO A 1 118 ? 3.167 2.731 -7.218 1.00 85.62 118 PRO A O 1
ATOM 946 N N . THR A 1 119 ? 3.898 3.958 -8.925 1.00 84.50 119 THR A N 1
ATOM 947 C CA . THR A 1 119 ? 3.025 5.102 -8.600 1.00 84.50 119 THR A CA 1
ATOM 948 C C . THR A 1 119 ? 1.548 4.780 -8.845 1.00 84.50 119 THR A C 1
ATOM 950 O O . THR A 1 119 ? 0.689 5.182 -8.057 1.00 84.50 119 THR A O 1
ATOM 953 N N . ALA A 1 120 ? 1.245 4.045 -9.920 1.00 86.62 120 ALA A N 1
ATOM 954 C CA . ALA A 1 120 ? -0.114 3.589 -10.197 1.00 86.62 120 ALA A CA 1
ATOM 955 C C . ALA A 1 120 ? -0.550 2.557 -9.149 1.00 86.62 120 ALA A C 1
ATOM 957 O O . ALA A 1 120 ? -1.589 2.753 -8.517 1.00 86.62 120 ALA A O 1
ATOM 958 N N . ALA A 1 121 ? 0.310 1.566 -8.873 1.00 92.19 121 ALA A N 1
ATOM 959 C CA . ALA A 1 121 ? 0.095 0.582 -7.814 1.00 92.19 121 ALA A CA 1
ATOM 960 C C . ALA A 1 121 ? -0.215 1.250 -6.470 1.00 92.19 121 ALA A C 1
ATOM 962 O O . ALA A 1 121 ? -1.232 0.962 -5.847 1.00 92.19 121 ALA A O 1
ATOM 963 N N . ALA A 1 122 ? 0.614 2.207 -6.046 1.00 89.69 122 ALA A N 1
ATOM 964 C CA . ALA A 1 122 ? 0.421 2.895 -4.778 1.00 89.69 122 ALA A CA 1
ATOM 965 C C . ALA A 1 122 ? -0.907 3.664 -4.725 1.00 89.69 122 ALA A C 1
ATOM 967 O O . ALA A 1 122 ? -1.589 3.657 -3.703 1.00 89.69 122 ALA A O 1
ATOM 968 N N . THR A 1 123 ? -1.308 4.293 -5.833 1.00 89.06 123 THR A N 1
ATOM 969 C CA . THR A 1 123 ? -2.586 5.015 -5.921 1.00 89.06 123 THR A CA 1
ATOM 970 C C . THR A 1 123 ? -3.774 4.076 -5.717 1.00 89.06 123 THR A C 1
ATOM 972 O O . THR A 1 123 ? -4.668 4.396 -4.934 1.00 89.06 123 THR A O 1
ATOM 975 N N . MET A 1 124 ? -3.770 2.918 -6.379 1.00 93.88 124 MET A N 1
ATOM 976 C CA . MET A 1 124 ? -4.806 1.894 -6.225 1.00 93.88 124 MET A CA 1
ATOM 977 C C . MET A 1 124 ? -4.805 1.320 -4.802 1.00 93.88 124 MET A C 1
ATOM 979 O O . MET A 1 124 ? -5.834 1.340 -4.130 1.00 93.88 124 MET A O 1
ATOM 983 N N . LEU A 1 125 ? -3.636 0.954 -4.265 1.00 93.81 125 LEU A N 1
ATOM 984 C CA . LEU A 1 125 ? -3.489 0.469 -2.886 1.00 93.81 125 LEU A CA 1
ATOM 985 C C . LEU A 1 125 ? -4.018 1.459 -1.846 1.00 93.81 125 LEU A C 1
ATOM 987 O O . LEU A 1 125 ? -4.611 1.059 -0.844 1.00 93.81 125 LEU A O 1
ATOM 991 N N . TYR A 1 126 ? -3.857 2.762 -2.077 1.00 90.00 126 TYR A N 1
ATOM 992 C CA . TYR A 1 126 ? -4.428 3.765 -1.189 1.00 90.00 126 TYR A CA 1
ATOM 993 C C . TYR A 1 126 ? -5.950 3.820 -1.222 1.00 90.00 126 TYR A C 1
ATOM 995 O O . TYR A 1 126 ? -6.541 4.053 -0.166 1.00 90.00 126 TYR A O 1
ATOM 1003 N N . ARG A 1 127 ? -6.581 3.587 -2.376 1.00 90.31 127 ARG A N 1
ATOM 1004 C CA . ARG A 1 127 ? -8.045 3.482 -2.475 1.00 90.31 127 ARG A CA 1
ATOM 1005 C C . ARG A 1 127 ? -8.555 2.236 -1.764 1.00 90.31 127 ARG A C 1
ATOM 1007 O O . ARG A 1 127 ? -9.507 2.336 -0.991 1.00 90.31 127 ARG A O 1
ATOM 1014 N N . VAL A 1 128 ? -7.862 1.104 -1.924 1.00 94.38 128 VAL A N 1
ATOM 1015 C CA . VAL A 1 128 ? -8.139 -0.126 -1.163 1.00 94.38 128 VAL A CA 1
ATOM 1016 C C . VAL A 1 128 ? -8.058 0.153 0.337 1.00 94.38 128 VAL A C 1
ATOM 1018 O O . VAL A 1 128 ? -9.004 -0.117 1.078 1.00 94.38 128 VAL A O 1
ATOM 1021 N N . GLY A 1 129 ? -6.963 0.771 0.790 1.00 91.69 129 GLY A N 1
ATOM 1022 C CA . GLY A 1 129 ? -6.781 1.151 2.190 1.00 91.69 129 GLY A CA 1
ATOM 1023 C C . GLY A 1 129 ? -7.864 2.093 2.703 1.00 91.69 129 GLY A C 1
ATOM 1024 O O . GLY A 1 129 ? -8.343 1.922 3.822 1.00 91.69 129 GLY A O 1
ATOM 1025 N N . GLU A 1 130 ? -8.295 3.055 1.889 1.00 90.38 130 GLU A N 1
ATOM 1026 C CA . GLU A 1 130 ? -9.389 3.951 2.244 1.00 90.38 130 GLU A CA 1
ATOM 1027 C C . GLU A 1 130 ? -10.703 3.196 2.442 1.00 90.38 130 GLU A C 1
ATOM 1029 O O . GLU A 1 130 ? -11.354 3.395 3.469 1.00 90.38 130 GLU A O 1
ATOM 1034 N N . SER A 1 131 ? -11.075 2.309 1.512 1.00 92.31 131 SER A N 1
ATOM 1035 C CA . SER A 1 131 ? -12.286 1.488 1.646 1.00 92.31 131 SER A CA 1
ATOM 1036 C C . SER A 1 131 ? -12.253 0.663 2.939 1.00 92.31 131 SER A C 1
ATOM 1038 O O . SER A 1 131 ? -13.191 0.687 3.743 1.00 92.31 131 SER A O 1
ATOM 1040 N N . VAL A 1 132 ? -11.128 0.002 3.204 1.00 93.31 132 VAL A N 1
ATOM 1041 C CA . VAL A 1 132 ? -10.941 -0.833 4.395 1.00 93.31 132 VAL A CA 1
ATOM 1042 C C . VAL A 1 132 ? -11.036 -0.000 5.685 1.00 93.31 132 VAL A C 1
ATOM 1044 O O . VAL A 1 132 ? -11.720 -0.394 6.634 1.00 93.31 132 VAL A O 1
ATOM 1047 N N . ILE A 1 133 ? -10.436 1.194 5.719 1.00 92.38 133 ILE A N 1
ATOM 1048 C CA . ILE A 1 133 ? -10.530 2.109 6.869 1.00 92.38 133 ILE A CA 1
ATOM 1049 C C . ILE A 1 133 ? -11.957 2.631 7.050 1.00 92.38 133 ILE A C 1
ATOM 1051 O O . ILE A 1 133 ? -12.396 2.764 8.191 1.00 92.38 133 ILE A O 1
ATOM 1055 N N . ARG A 1 134 ? -12.715 2.882 5.973 1.00 92.69 134 ARG A N 1
ATOM 1056 C CA . ARG A 1 134 ? -14.134 3.277 6.070 1.00 92.69 134 ARG A CA 1
ATOM 1057 C C . ARG A 1 134 ? -14.970 2.193 6.756 1.00 92.69 134 ARG A C 1
ATOM 1059 O O . ARG A 1 134 ? -15.795 2.527 7.608 1.00 92.69 134 ARG A O 1
ATOM 1066 N N . LYS A 1 135 ? -14.719 0.909 6.463 1.00 91.69 135 LYS A N 1
ATOM 1067 C CA . LYS A 1 135 ? -15.365 -0.222 7.161 1.00 91.69 135 LYS A CA 1
ATOM 1068 C C . LYS A 1 135 ? -15.012 -0.234 8.651 1.00 91.69 135 LYS A C 1
ATOM 1070 O O . LYS A 1 135 ? -15.899 -0.328 9.499 1.00 91.69 135 LYS A O 1
ATOM 1075 N N . TYR A 1 136 ? -13.732 -0.065 8.982 1.00 92.81 136 TYR A N 1
ATOM 1076 C CA . TYR A 1 136 ? -13.279 0.013 10.374 1.00 92.81 136 TYR A CA 1
ATOM 1077 C C . TYR A 1 136 ? -13.848 1.227 11.122 1.00 92.81 136 TYR A C 1
ATOM 1079 O O . TYR A 1 136 ? -14.268 1.107 12.271 1.00 92.81 136 TYR A O 1
ATOM 1087 N N . TYR A 1 137 ? -13.936 2.382 10.465 1.00 94.12 137 TYR A N 1
ATOM 1088 C CA . TYR A 1 137 ? -14.577 3.569 11.018 1.00 94.12 137 TYR A CA 1
ATOM 1089 C C . TYR A 1 137 ? -16.042 3.296 11.345 1.00 94.12 137 TYR A C 1
ATOM 1091 O O . TYR A 1 137 ? -16.470 3.571 12.462 1.00 94.12 137 TYR A O 1
ATOM 1099 N N . ALA A 1 138 ? -16.802 2.706 10.419 1.00 93.94 138 ALA A N 1
ATOM 1100 C CA . ALA A 1 138 ? -18.202 2.374 10.663 1.00 93.94 138 ALA A CA 1
ATOM 1101 C C . ALA A 1 138 ? -18.369 1.412 11.846 1.00 93.94 138 ALA A C 1
ATOM 1103 O O . ALA A 1 138 ? -19.253 1.605 12.683 1.00 93.94 138 ALA A O 1
ATOM 1104 N N . LEU A 1 139 ? -17.469 0.433 11.964 1.00 91.94 139 LEU A N 1
ATOM 1105 C CA . LEU A 1 139 ? -17.428 -0.514 13.074 1.00 91.94 139 LEU A CA 1
ATOM 1106 C C . LEU A 1 139 ? -17.141 0.153 14.428 1.00 91.94 139 LEU A C 1
ATOM 1108 O O . LEU A 1 139 ? -17.736 -0.223 15.442 1.00 91.94 139 LEU A O 1
ATOM 1112 N N . GLU A 1 140 ? -16.192 1.089 14.467 1.00 92.44 140 GLU A N 1
ATOM 1113 C CA . GLU A 1 140 ? -15.799 1.770 15.699 1.00 92.44 140 GLU A CA 1
ATOM 1114 C C . GLU A 1 140 ? -16.784 2.868 16.074 1.00 92.44 140 GLU A C 1
ATOM 1116 O O . GLU A 1 140 ? -17.103 2.995 17.248 1.00 92.44 140 GLU A O 1
ATOM 1121 N N . MET A 1 141 ? -17.281 3.652 15.120 1.00 93.56 141 MET A N 1
ATOM 1122 C CA . MET A 1 141 ? -18.104 4.841 15.364 1.00 93.56 141 MET A CA 1
ATOM 1123 C C . MET A 1 141 ? -19.604 4.533 15.403 1.00 93.56 141 MET A C 1
ATOM 1125 O O . MET A 1 141 ? -20.348 5.256 16.063 1.00 93.56 141 MET A O 1
ATOM 1129 N N . GLY A 1 142 ? -20.044 3.435 14.780 1.00 93.88 142 GLY A N 1
ATOM 1130 C CA . GLY A 1 142 ? -21.456 3.049 14.668 1.00 93.88 142 GLY A CA 1
ATOM 1131 C C . GLY A 1 142 ? -22.208 3.759 13.537 1.00 93.88 142 GLY A C 1
ATOM 1132 O O . GLY A 1 142 ? -23.419 3.605 13.416 1.00 93.88 142 GLY A O 1
ATOM 1133 N N . HIS A 1 143 ? -21.509 4.540 12.714 1.00 93.62 143 HIS A N 1
ATOM 1134 C CA . HIS A 1 143 ? -22.046 5.208 11.531 1.00 93.62 143 HIS A CA 1
ATOM 1135 C C . HIS A 1 143 ? -20.956 5.352 10.467 1.00 93.62 143 HIS A C 1
ATOM 1137 O O . HIS A 1 143 ? -19.766 5.320 10.771 1.00 93.62 143 HIS A O 1
ATOM 1143 N N . SER A 1 144 ? -21.359 5.543 9.212 1.00 93.81 144 SER A N 1
ATOM 1144 C CA . SER A 1 144 ? -20.408 5.800 8.127 1.00 93.81 144 SER A CA 1
ATOM 1145 C C . SER A 1 144 ? -19.757 7.185 8.267 1.00 93.81 144 SER A C 1
ATOM 1147 O O . SER A 1 144 ? -20.385 8.097 8.816 1.00 93.81 144 SER A O 1
ATOM 1149 N N . PRO A 1 145 ? -18.513 7.360 7.789 1.00 93.19 145 PRO A N 1
ATOM 1150 C CA . PRO A 1 145 ? -17.873 8.670 7.742 1.00 93.19 145 PRO A CA 1
ATOM 1151 C C . PRO A 1 145 ? -18.558 9.566 6.704 1.00 93.19 145 PRO A C 1
ATOM 1153 O O . PRO A 1 145 ? -19.085 9.076 5.702 1.00 93.19 145 PRO A O 1
ATOM 1156 N N . SER A 1 146 ? -18.509 10.879 6.925 1.00 90.88 146 SER A N 1
ATOM 1157 C CA . SER A 1 146 ? -19.005 11.868 5.965 1.00 90.88 146 SER A CA 1
ATOM 1158 C C . SER A 1 146 ? -18.276 11.787 4.619 1.00 90.88 146 SER A C 1
ATOM 1160 O O . SER A 1 146 ? -17.139 11.309 4.505 1.00 90.88 146 SER A O 1
ATOM 1162 N N . GLU A 1 147 ? -18.939 12.277 3.574 1.00 87.06 147 GLU A N 1
ATOM 1163 C CA . GLU A 1 147 ? -18.327 12.412 2.257 1.00 87.06 147 GLU A CA 1
ATOM 1164 C C . GLU A 1 147 ? -17.127 13.373 2.325 1.00 87.06 147 GLU A C 1
ATOM 1166 O O . GLU A 1 147 ? -17.168 14.397 3.007 1.00 87.06 147 GLU A O 1
ATOM 1171 N N . GLY A 1 148 ? -16.023 13.012 1.665 1.00 82.25 148 GLY A N 1
ATOM 1172 C CA . GLY A 1 148 ? -14.780 13.790 1.688 1.00 82.25 148 GLY A CA 1
ATOM 1173 C C . GLY A 1 148 ? -13.907 13.615 2.939 1.00 82.25 148 GLY A C 1
ATOM 1174 O O . GLY A 1 148 ? -12.795 14.144 2.968 1.00 82.25 148 GLY A O 1
ATOM 1175 N N . THR A 1 149 ? -14.335 12.853 3.954 1.00 86.12 149 THR A N 1
ATOM 1176 C CA . THR A 1 149 ? -13.470 12.561 5.109 1.00 86.12 149 THR A CA 1
ATOM 1177 C C . THR A 1 149 ? -12.260 11.737 4.668 1.00 86.12 149 THR A C 1
ATOM 1179 O O . THR A 1 149 ? -12.405 10.656 4.095 1.00 86.12 149 THR A O 1
ATOM 1182 N N . THR A 1 150 ? -11.061 12.243 4.960 1.00 86.06 150 THR A N 1
ATOM 1183 C CA . THR A 1 150 ? -9.791 11.584 4.631 1.00 86.06 150 THR A CA 1
ATOM 1184 C C . THR A 1 150 ? -9.484 10.438 5.597 1.00 86.06 150 THR A C 1
ATOM 1186 O O . THR A 1 150 ? -9.980 10.409 6.725 1.00 86.06 150 THR A O 1
ATOM 1189 N N . MET A 1 151 ? -8.591 9.520 5.207 1.00 85.81 151 MET A N 1
ATOM 1190 C CA . MET A 1 151 ? -8.079 8.473 6.109 1.00 85.81 151 MET A CA 1
ATOM 1191 C C . MET A 1 151 ? -7.522 9.033 7.420 1.00 85.81 151 MET A C 1
ATOM 1193 O O . MET A 1 151 ? -7.793 8.479 8.483 1.00 85.81 151 MET A O 1
ATOM 1197 N N . GLY A 1 152 ? -6.799 10.155 7.360 1.00 84.50 152 GLY A N 1
ATOM 1198 C CA . GLY A 1 152 ? -6.290 10.827 8.553 1.00 84.50 152 GLY A CA 1
ATOM 1199 C C . GLY A 1 152 ? -7.392 11.404 9.437 1.00 84.50 152 GLY A C 1
ATOM 1200 O O . GLY A 1 152 ? -7.326 11.263 10.657 1.00 84.50 152 GLY A O 1
ATOM 1201 N N . GLY A 1 153 ? -8.433 11.985 8.832 1.00 88.44 153 GLY A N 1
ATOM 1202 C CA . GLY A 1 153 ? -9.620 12.444 9.554 1.00 88.44 153 GLY A CA 1
ATOM 1203 C C . GLY A 1 153 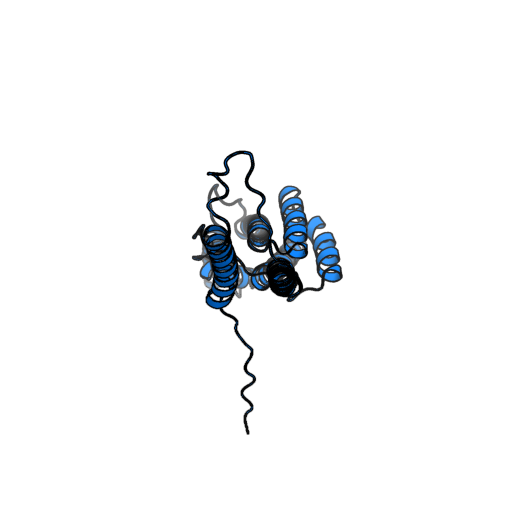? -10.316 11.297 10.287 1.00 88.44 153 GLY A C 1
ATOM 1204 O O . GLY A 1 153 ? -10.502 11.367 11.501 1.00 88.44 153 GLY A O 1
ATOM 1205 N N . MET A 1 154 ? -10.583 10.196 9.576 1.00 91.69 154 MET A N 1
ATOM 1206 C CA . MET A 1 154 ? -11.184 8.987 10.151 1.00 91.69 154 MET A CA 1
ATOM 1207 C C . MET A 1 154 ? -10.348 8.423 11.303 1.00 91.69 154 MET A C 1
ATOM 1209 O O . MET A 1 154 ? -10.878 8.153 12.380 1.00 91.69 154 MET A O 1
ATOM 1213 N N . ALA A 1 155 ? -9.034 8.280 11.111 1.00 90.38 155 ALA A N 1
ATOM 1214 C CA . ALA A 1 155 ? -8.138 7.774 12.146 1.00 90.38 155 ALA A CA 1
ATOM 1215 C C . ALA A 1 155 ? -8.134 8.677 13.389 1.00 90.38 155 ALA A C 1
ATOM 1217 O O . ALA A 1 155 ? -8.199 8.186 14.516 1.00 90.38 155 ALA A O 1
ATOM 1218 N N . ASN A 1 156 ? -8.108 10.000 13.208 1.00 90.19 156 ASN A N 1
ATOM 1219 C CA . ASN A 1 156 ? -8.115 10.936 14.326 1.00 90.19 156 ASN A CA 1
ATOM 1220 C C . ASN A 1 156 ? -9.430 10.897 15.121 1.00 90.19 156 ASN A C 1
ATOM 1222 O O . ASN A 1 156 ? -9.401 10.930 16.350 1.00 90.19 156 ASN A O 1
ATOM 1226 N N . GLU A 1 157 ? -10.574 10.782 14.451 1.00 93.50 157 GLU A N 1
ATOM 1227 C CA . GLU A 1 157 ? -11.872 10.651 15.121 1.00 93.50 157 GLU A CA 1
ATOM 1228 C C . GLU A 1 157 ? -11.976 9.352 15.929 1.00 93.50 157 GLU A C 1
ATOM 1230 O O . GLU A 1 157 ? -12.365 9.382 17.101 1.00 93.50 157 GLU A O 1
ATOM 1235 N N . ILE A 1 158 ? -11.536 8.227 15.351 1.00 93.69 158 ILE A N 1
ATOM 1236 C CA . ILE A 1 158 ? -11.454 6.945 16.063 1.00 93.69 158 ILE A CA 1
ATOM 1237 C C . ILE A 1 158 ? -10.533 7.085 17.279 1.00 93.69 158 ILE A C 1
ATOM 1239 O O . ILE A 1 158 ? -10.893 6.653 18.373 1.00 93.69 158 ILE A O 1
ATOM 1243 N N . ARG A 1 159 ? -9.373 7.738 17.127 1.00 92.44 159 ARG A N 1
ATOM 1244 C CA . ARG A 1 159 ? -8.444 8.000 18.235 1.00 92.44 159 ARG A CA 1
ATOM 1245 C C . ARG A 1 159 ? -9.115 8.761 19.371 1.00 92.44 159 ARG A C 1
ATOM 1247 O O . ARG A 1 159 ? -9.005 8.340 20.517 1.00 92.44 159 ARG A O 1
ATOM 1254 N N . ILE A 1 160 ? -9.827 9.844 19.063 1.00 93.25 160 ILE A N 1
ATOM 1255 C CA . ILE A 1 160 ? -10.531 10.656 20.065 1.00 93.25 160 ILE A CA 1
ATOM 1256 C C . ILE A 1 160 ? -11.567 9.809 20.813 1.00 93.25 160 ILE A C 1
ATOM 1258 O O . ILE A 1 160 ? -11.610 9.840 22.045 1.00 93.25 160 ILE A O 1
ATOM 1262 N N . LYS A 1 161 ? -12.365 9.009 20.092 1.00 94.25 161 LYS A N 1
ATOM 1263 C CA . LYS A 1 161 ? -13.341 8.102 20.709 1.00 94.25 161 LYS A CA 1
ATOM 1264 C C . LYS A 1 161 ? -12.666 7.092 21.638 1.00 94.25 161 LYS A C 1
ATOM 1266 O O . LYS A 1 161 ? -13.076 6.960 22.789 1.00 94.25 161 LYS A O 1
ATOM 1271 N N . GLN A 1 162 ? -11.629 6.404 21.161 1.00 93.19 162 GLN A N 1
ATOM 1272 C CA . GLN A 1 162 ? -10.935 5.376 21.939 1.00 93.19 162 GLN A CA 1
ATOM 1273 C C . GLN A 1 162 ? -10.248 5.958 23.180 1.00 93.19 162 GLN A C 1
ATOM 1275 O O . GLN A 1 162 ? -10.320 5.345 24.241 1.00 93.19 162 GLN A O 1
ATOM 1280 N N . SER A 1 163 ? -9.643 7.147 23.085 1.00 92.06 163 SER A N 1
ATOM 1281 C CA . SER A 1 163 ? -9.068 7.844 24.243 1.00 92.06 163 SER A CA 1
ATOM 1282 C C . SER A 1 163 ? -10.125 8.142 25.305 1.00 92.06 163 SER A C 1
ATOM 1284 O O . SER A 1 163 ? -9.920 7.831 26.475 1.00 92.06 163 SER A O 1
ATOM 1286 N N . LYS A 1 164 ? -11.297 8.644 24.897 1.00 93.62 164 LYS A N 1
ATOM 1287 C CA . LYS A 1 164 ? -12.410 8.893 25.821 1.00 93.62 164 LYS A CA 1
ATOM 1288 C C . LYS A 1 164 ? -12.933 7.605 26.463 1.00 93.62 164 LYS A C 1
ATOM 1290 O O . LYS A 1 164 ? -13.226 7.581 27.651 1.00 93.62 164 LYS A O 1
ATOM 1295 N N . GLU A 1 165 ? -13.026 6.511 25.707 1.00 94.50 165 GLU A N 1
ATOM 1296 C CA . GLU A 1 165 ? -13.408 5.201 26.256 1.00 94.50 165 GLU A CA 1
ATOM 1297 C C . GLU A 1 165 ? -12.401 4.678 27.289 1.00 94.50 165 GLU A C 1
ATOM 1299 O O . GLU A 1 165 ? -12.798 3.985 28.227 1.00 94.50 165 GLU A O 1
ATOM 1304 N N . ILE A 1 166 ? -11.115 4.999 27.128 1.00 94.19 166 ILE A N 1
ATOM 1305 C CA . ILE A 1 166 ? -10.065 4.646 28.091 1.00 94.19 166 ILE A CA 1
ATOM 1306 C C . ILE A 1 166 ? -10.200 5.474 29.369 1.00 94.19 166 ILE A C 1
ATOM 1308 O O . ILE A 1 166 ? -10.178 4.910 30.463 1.00 94.19 166 ILE A O 1
ATOM 1312 N N . GLU A 1 167 ? -10.404 6.785 29.243 1.00 94.25 167 GLU A N 1
ATOM 1313 C CA . GLU A 1 167 ? -10.674 7.678 30.380 1.00 94.25 167 GLU A CA 1
ATOM 1314 C C . GLU A 1 167 ? -11.924 7.233 31.161 1.00 94.25 167 GLU A C 1
ATOM 1316 O O . GLU A 1 167 ? -11.901 7.147 32.391 1.00 94.25 167 GLU A O 1
ATOM 1321 N N . ASP A 1 168 ? -12.976 6.837 30.439 1.00 95.25 168 ASP A N 1
ATOM 1322 C CA . ASP A 1 168 ? -14.230 6.300 30.981 1.00 95.25 168 ASP A CA 1
ATOM 1323 C C . ASP A 1 168 ? -14.111 4.851 31.510 1.00 95.25 168 ASP A C 1
ATOM 1325 O O . ASP A 1 168 ? -15.104 4.285 31.973 1.00 95.25 168 ASP A O 1
ATOM 1329 N N . LYS A 1 169 ? -12.933 4.213 31.423 1.00 93.25 169 LYS A N 1
ATOM 1330 C CA . LYS A 1 169 ? -12.681 2.801 31.793 1.00 93.25 169 LYS A CA 1
ATOM 1331 C C . LYS A 1 169 ? -13.540 1.769 31.044 1.00 93.25 169 LYS A C 1
ATOM 1333 O O . LYS A 1 169 ? -13.700 0.641 31.505 1.00 93.25 169 LYS A O 1
ATOM 1338 N N . LYS A 1 170 ? -14.074 2.129 29.876 1.00 92.00 170 LYS A N 1
ATOM 1339 C CA . LYS A 1 170 ? -14.789 1.223 28.953 1.00 92.00 170 LYS A CA 1
ATOM 1340 C C . LYS A 1 170 ? -13.828 0.441 28.059 1.00 92.00 170 LYS A C 1
ATOM 1342 O O . LYS A 1 170 ? -14.193 -0.600 27.521 1.00 92.00 170 LYS A O 1
ATOM 1347 N N . ARG A 1 171 ? -12.601 0.940 27.906 1.00 90.50 171 ARG A N 1
ATOM 1348 C CA . ARG A 1 171 ? -11.521 0.341 27.119 1.00 90.50 171 ARG A CA 1
ATOM 1349 C C . ARG A 1 171 ? -10.218 0.396 27.914 1.00 90.50 171 ARG A C 1
ATOM 1351 O O . ARG A 1 171 ? -9.987 1.330 28.669 1.00 90.50 171 ARG A O 1
ATOM 1358 N N . THR A 1 172 ? -9.353 -0.601 27.755 1.00 89.12 172 THR A N 1
ATOM 1359 C CA . THR A 1 172 ? -8.066 -0.665 28.473 1.00 89.12 172 THR A CA 1
ATOM 1360 C C . THR A 1 172 ? -6.909 -0.046 27.696 1.00 89.12 172 THR A C 1
ATOM 1362 O O . THR A 1 172 ? -5.983 0.484 28.302 1.00 89.12 172 THR A O 1
ATOM 1365 N N . LYS A 1 173 ? -6.938 -0.111 26.360 1.00 87.69 173 LYS A N 1
ATOM 1366 C CA . LYS A 1 173 ? -5.881 0.405 25.482 1.00 87.69 173 LYS A CA 1
ATOM 1367 C C . LYS A 1 173 ? -6.415 0.765 24.091 1.00 87.69 173 LYS A C 1
ATOM 1369 O O . LYS A 1 173 ? -7.427 0.186 23.685 1.00 87.69 173 LYS A O 1
ATOM 1374 N N . PRO A 1 174 ? -5.741 1.662 23.345 1.00 84.69 174 PRO A N 1
ATOM 1375 C CA . PRO A 1 174 ? -6.072 1.921 21.949 1.00 84.69 174 PRO A CA 1
ATOM 1376 C C . PRO A 1 174 ? -5.892 0.662 21.102 1.00 84.69 174 PRO A C 1
ATOM 1378 O O . PRO A 1 174 ? -5.129 -0.242 21.456 1.00 84.69 174 PRO A O 1
ATOM 1381 N N . ASP A 1 175 ? -6.588 0.611 19.974 1.00 85.25 175 ASP A N 1
ATOM 1382 C CA . ASP A 1 175 ? -6.433 -0.487 19.029 1.00 85.25 175 ASP A CA 1
ATOM 1383 C C . ASP A 1 175 ? -5.080 -0.410 18.301 1.00 85.25 175 ASP A C 1
ATOM 1385 O O . ASP A 1 175 ? -4.647 0.661 17.874 1.00 85.25 175 ASP A O 1
ATOM 1389 N N . SER A 1 176 ? -4.420 -1.553 18.107 1.00 83.38 176 SER A N 1
ATOM 1390 C CA . SER A 1 176 ? -3.187 -1.632 17.320 1.00 83.38 176 SER A CA 1
ATOM 1391 C C . SER A 1 176 ? -3.403 -1.239 15.859 1.00 83.38 176 SER A C 1
ATOM 1393 O O . SER A 1 176 ? -2.497 -0.662 15.260 1.00 83.38 176 SER A O 1
ATOM 1395 N N . ILE A 1 177 ? -4.604 -1.478 15.313 1.00 84.00 177 ILE A N 1
ATOM 1396 C CA . ILE A 1 177 ? -4.984 -1.058 13.952 1.00 84.00 177 ILE A CA 1
ATOM 1397 C C . ILE A 1 177 ? -4.871 0.465 13.809 1.00 84.00 177 ILE A C 1
ATOM 1399 O O . ILE A 1 177 ? -4.394 0.971 12.797 1.00 84.00 177 ILE A O 1
ATOM 1403 N N . LEU A 1 178 ? -5.252 1.214 14.847 1.00 83.00 178 LEU A N 1
ATOM 1404 C CA . LEU A 1 178 ? -5.222 2.673 14.819 1.00 83.00 178 LEU A CA 1
ATOM 1405 C C . LEU A 1 178 ? -3.789 3.216 14.740 1.00 83.00 178 LEU A C 1
ATOM 1407 O O . LEU A 1 178 ? -3.515 4.099 13.931 1.00 83.00 178 LEU A O 1
ATOM 1411 N N . ASN A 1 179 ? -2.869 2.668 15.537 1.00 77.06 179 ASN A N 1
ATOM 1412 C CA . ASN A 1 179 ? -1.457 3.063 15.487 1.00 77.06 179 ASN A CA 1
ATOM 1413 C C . ASN A 1 179 ? -0.844 2.761 14.115 1.00 77.06 179 ASN A C 1
ATOM 1415 O O . ASN A 1 179 ? -0.060 3.547 13.587 1.00 77.06 179 ASN A O 1
ATOM 1419 N N . PHE A 1 180 ? -1.246 1.635 13.526 1.00 76.25 180 PHE A N 1
ATOM 1420 C CA . PHE A 1 180 ? -0.815 1.226 12.200 1.00 76.25 180 PHE A CA 1
ATOM 1421 C C . PHE A 1 180 ? -1.294 2.210 11.120 1.00 76.25 180 PHE A C 1
ATOM 1423 O O . PHE A 1 180 ? -0.483 2.676 10.325 1.00 76.25 180 PHE A O 1
ATOM 1430 N N . ILE A 1 181 ? -2.563 2.631 11.151 1.00 79.81 181 ILE A N 1
ATOM 1431 C CA . ILE A 1 181 ? -3.099 3.642 10.222 1.00 79.81 181 ILE A CA 1
ATOM 1432 C C . ILE A 1 181 ? -2.401 4.998 10.410 1.00 79.81 181 ILE A C 1
ATOM 1434 O O . ILE A 1 181 ? -2.010 5.625 9.427 1.00 79.81 181 ILE A O 1
ATOM 1438 N N . LEU A 1 182 ? -2.220 5.449 11.656 1.00 78.50 182 LEU A N 1
ATOM 1439 C CA . LEU A 1 182 ? -1.618 6.755 11.949 1.00 78.50 182 LEU A CA 1
ATOM 1440 C C . LEU A 1 182 ? -0.170 6.858 11.457 1.00 78.50 182 LEU A C 1
ATOM 1442 O O . LEU A 1 182 ? 0.173 7.883 10.873 1.00 78.50 182 LEU A O 1
ATOM 1446 N N . SER A 1 183 ? 0.631 5.789 11.576 1.00 73.06 183 SER A N 1
ATOM 1447 C CA . SER A 1 183 ? 2.004 5.785 11.040 1.00 73.06 183 SER A CA 1
ATOM 1448 C C . SER A 1 183 ? 2.067 6.068 9.536 1.00 73.06 183 SER A C 1
ATOM 1450 O O . SER A 1 183 ? 2.988 6.724 9.073 1.00 73.06 183 SER A O 1
ATOM 1452 N N . GLN A 1 184 ? 1.053 5.651 8.774 1.00 70.62 184 GLN A N 1
ATOM 1453 C CA . GLN A 1 184 ? 1.004 5.898 7.334 1.00 70.62 184 GLN A CA 1
ATOM 1454 C C . GLN A 1 184 ? 0.395 7.254 6.981 1.00 70.62 184 GLN A C 1
ATOM 1456 O O . GLN A 1 184 ? 0.589 7.747 5.876 1.00 70.62 184 GLN A O 1
ATOM 1461 N N . VAL A 1 185 ? -0.393 7.854 7.876 1.00 69.19 185 VAL A N 1
ATOM 1462 C CA . VAL A 1 185 ? -0.989 9.181 7.662 1.00 69.19 185 VAL A CA 1
ATOM 1463 C C . VAL A 1 185 ? 0.030 10.287 7.934 1.00 69.19 185 VAL A C 1
ATOM 1465 O O . VAL A 1 185 ? 0.027 11.297 7.232 1.00 69.19 185 VAL A O 1
ATOM 1468 N N . GLU A 1 186 ? 0.919 10.097 8.906 1.00 62.06 186 GLU A N 1
ATOM 1469 C CA . GLU A 1 186 ? 1.997 11.048 9.201 1.00 62.06 186 GLU A CA 1
ATOM 1470 C C . GLU A 1 186 ? 3.022 11.121 8.050 1.00 62.06 186 GLU A C 1
ATOM 1472 O O . GLU A 1 186 ? 3.464 12.214 7.692 1.00 62.06 186 GLU A O 1
ATOM 1477 N N . ASP A 1 187 ? 3.262 10.005 7.353 1.00 55.75 187 ASP A N 1
ATOM 1478 C CA . ASP A 1 187 ? 4.087 9.943 6.136 1.00 55.75 187 ASP A CA 1
ATOM 1479 C C . ASP A 1 187 ? 3.382 10.489 4.870 1.00 55.75 187 ASP A C 1
ATOM 1481 O O . ASP A 1 187 ? 4.000 10.668 3.818 1.00 55.75 187 ASP A O 1
ATOM 1485 N N . ARG A 1 188 ? 2.077 10.796 4.933 1.00 53.94 188 ARG A N 1
ATOM 1486 C CA . ARG A 1 188 ? 1.228 11.150 3.772 1.00 53.94 188 ARG A CA 1
ATOM 1487 C C . ARG A 1 188 ? 1.143 12.625 3.420 1.00 53.94 188 ARG A C 1
ATOM 1489 O O . ARG A 1 188 ? 0.369 12.989 2.534 1.00 53.94 188 ARG A O 1
ATOM 1496 N N . ASN A 1 189 ? 2.007 13.473 3.967 1.00 51.66 189 ASN A N 1
ATOM 1497 C CA . ASN A 1 189 ? 2.188 14.785 3.341 1.00 51.66 189 ASN A CA 1
ATOM 1498 C C . ASN A 1 189 ? 2.733 14.660 1.900 1.00 51.66 189 ASN A C 1
ATOM 1500 O O . ASN A 1 189 ? 2.679 15.611 1.132 1.00 51.66 189 ASN A O 1
ATOM 1504 N N . ILE A 1 190 ? 3.208 13.470 1.506 1.00 47.12 190 ILE A N 1
ATOM 1505 C CA . ILE A 1 190 ? 3.956 13.272 0.271 1.00 47.12 190 ILE A CA 1
ATOM 1506 C C . ILE A 1 190 ? 3.109 12.773 -0.923 1.00 47.12 190 ILE A C 1
ATOM 1508 O O . ILE A 1 190 ? 3.534 12.936 -2.061 1.00 47.12 190 ILE A O 1
ATOM 1512 N N . THR A 1 191 ? 1.897 12.236 -0.721 1.00 48.25 191 THR A N 1
ATOM 1513 C CA . THR A 1 191 ? 0.960 11.886 -1.821 1.00 48.25 191 THR A CA 1
ATOM 1514 C C . THR A 1 191 ? 0.107 13.055 -2.304 1.00 48.25 191 THR A C 1
ATOM 1516 O O . THR A 1 191 ? -0.409 13.016 -3.416 1.00 48.25 191 THR A O 1
ATOM 1519 N N . ASN A 1 192 ? 0.009 14.125 -1.512 1.00 49.00 192 ASN A N 1
ATOM 1520 C CA . ASN A 1 192 ? -0.589 15.398 -1.929 1.00 49.00 192 ASN A CA 1
ATOM 1521 C C . ASN A 1 192 ? 0.335 16.215 -2.850 1.00 49.00 192 ASN A C 1
ATOM 1523 O O . ASN A 1 192 ? -0.025 17.310 -3.282 1.00 49.00 192 ASN A O 1
ATOM 1527 N N . HIS A 1 193 ? 1.522 15.691 -3.161 1.00 55.31 193 HIS A N 1
ATOM 1528 C CA . HIS A 1 193 ? 2.410 16.243 -4.168 1.00 55.31 193 HIS A CA 1
ATOM 1529 C C . HIS A 1 193 ? 2.240 15.438 -5.459 1.00 55.31 193 HIS A C 1
ATOM 1531 O O . HIS A 1 193 ? 2.797 14.343 -5.550 1.00 55.31 193 HIS A O 1
ATOM 1537 N N . PRO A 1 194 ? 1.521 15.959 -6.474 1.00 55.91 194 PRO A N 1
ATOM 1538 C CA . PRO A 1 194 ? 1.323 15.267 -7.754 1.00 55.91 194 PRO A CA 1
ATOM 1539 C C . PRO A 1 194 ? 2.639 14.927 -8.478 1.00 55.91 194 PRO A C 1
ATOM 1541 O O . PRO A 1 194 ? 2.647 14.158 -9.435 1.00 55.91 194 PRO A O 1
ATOM 1544 N N . GLU A 1 195 ? 3.762 15.476 -8.011 1.00 57.94 195 GLU A N 1
ATOM 1545 C CA . GLU A 1 195 ? 5.102 15.219 -8.530 1.00 57.94 195 GLU A CA 1
ATOM 1546 C C . GLU A 1 195 ? 5.833 14.050 -7.847 1.00 57.94 195 GLU A C 1
ATOM 1548 O O . GLU A 1 195 ? 6.853 13.589 -8.372 1.00 57.94 195 GLU A O 1
ATOM 1553 N N . LYS A 1 196 ? 5.347 13.537 -6.700 1.00 65.50 196 LYS A N 1
ATOM 1554 C CA . LYS A 1 196 ? 5.986 12.388 -6.044 1.00 65.50 196 LYS A CA 1
ATOM 1555 C C . LYS A 1 196 ? 5.742 11.122 -6.856 1.00 65.50 196 LYS A C 1
ATOM 1557 O O . LYS A 1 196 ? 4.612 10.709 -7.098 1.00 65.50 196 LYS A O 1
ATOM 1562 N N . ARG A 1 197 ? 6.844 10.466 -7.205 1.00 69.69 197 ARG A N 1
ATOM 1563 C CA . ARG A 1 197 ? 6.864 9.125 -7.784 1.00 69.69 197 ARG A CA 1
ATOM 1564 C C . ARG A 1 197 ? 7.241 8.123 -6.703 1.00 69.69 197 ARG A C 1
ATOM 1566 O O . ARG A 1 197 ? 8.151 8.396 -5.923 1.00 69.69 197 ARG A O 1
ATOM 1573 N N . PHE A 1 198 ? 6.545 6.994 -6.675 1.00 75.94 198 PHE A N 1
ATOM 1574 C CA . PHE A 1 198 ? 6.883 5.875 -5.800 1.00 75.94 198 PHE A CA 1
ATOM 1575 C C . PHE A 1 198 ? 7.987 5.031 -6.436 1.00 75.94 198 PHE A C 1
ATOM 1577 O O . PHE A 1 198 ? 8.059 4.911 -7.660 1.00 75.94 198 PHE A O 1
ATOM 1584 N N . LYS A 1 199 ? 8.846 4.445 -5.609 1.00 82.31 199 LYS A N 1
ATOM 1585 C CA . LYS A 1 199 ? 9.776 3.378 -5.990 1.00 82.31 199 LYS A CA 1
ATOM 1586 C C . LYS A 1 199 ? 9.069 2.015 -5.933 1.00 82.31 199 LYS A C 1
ATOM 1588 O O . LYS A 1 199 ? 8.111 1.883 -5.172 1.00 82.31 199 LYS A O 1
ATOM 1593 N N . PRO A 1 200 ? 9.566 0.987 -6.650 1.00 82.94 200 PRO A N 1
ATOM 1594 C CA . PRO A 1 200 ? 9.045 -0.383 -6.550 1.00 82.94 200 PRO A CA 1
ATOM 1595 C C . PRO A 1 200 ? 8.924 -0.883 -5.104 1.00 82.94 200 PRO A C 1
ATOM 1597 O O . PRO A 1 200 ? 7.837 -1.249 -4.666 1.00 82.94 200 PRO A O 1
ATOM 1600 N N . SER A 1 201 ? 9.990 -0.730 -4.311 1.00 82.75 201 SER A N 1
ATOM 1601 C CA . SER A 1 201 ? 9.998 -1.138 -2.901 1.00 82.75 201 SER A CA 1
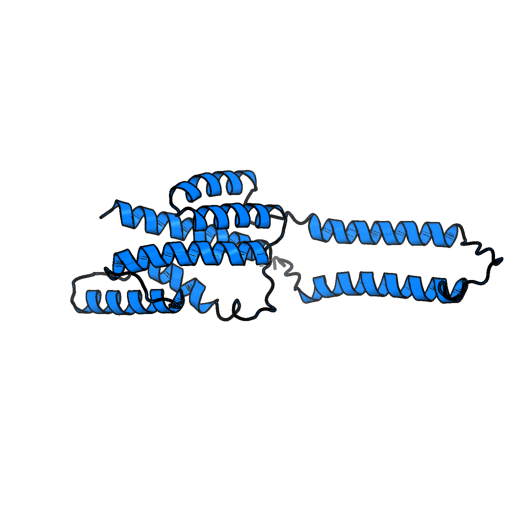ATOM 1602 C C . SER A 1 201 ? 8.954 -0.409 -2.048 1.00 82.75 201 SER A C 1
ATOM 1604 O O . SER A 1 201 ? 8.355 -1.024 -1.178 1.00 82.75 201 SER A O 1
ATOM 1606 N N . GLU A 1 202 ? 8.693 0.878 -2.307 1.00 83.94 202 GLU A N 1
ATOM 1607 C CA . GLU A 1 202 ? 7.672 1.638 -1.567 1.00 83.94 202 GLU A CA 1
ATOM 1608 C C . GLU A 1 202 ? 6.253 1.147 -1.903 1.00 83.94 202 GLU A C 1
ATOM 1610 O O . GLU A 1 202 ? 5.383 1.125 -1.035 1.00 83.94 202 GLU A O 1
ATOM 1615 N N . ALA A 1 203 ? 6.003 0.743 -3.154 1.00 88.44 203 ALA A N 1
ATOM 1616 C CA . ALA A 1 203 ? 4.720 0.164 -3.550 1.00 88.44 203 ALA A CA 1
ATOM 1617 C C . ALA A 1 203 ? 4.506 -1.223 -2.919 1.00 88.44 203 ALA A C 1
ATOM 1619 O O . ALA A 1 203 ? 3.405 -1.531 -2.467 1.00 88.44 203 ALA A O 1
ATOM 1620 N N . GLU A 1 204 ? 5.557 -2.036 -2.824 1.00 90.19 204 GLU A N 1
ATOM 1621 C CA . GLU A 1 204 ? 5.506 -3.346 -2.167 1.00 90.19 204 GLU A CA 1
ATOM 1622 C C . GLU A 1 204 ? 5.358 -3.247 -0.643 1.00 90.19 204 GLU A C 1
ATOM 1624 O O . GLU A 1 204 ? 4.559 -3.973 -0.052 1.00 90.19 204 GLU A O 1
ATOM 1629 N N . GLU A 1 205 ? 6.062 -2.317 0.008 1.00 88.81 205 GLU A N 1
ATOM 1630 C CA . GLU A 1 205 ? 5.856 -2.004 1.430 1.00 88.81 205 GLU A CA 1
ATOM 1631 C C . GLU A 1 205 ? 4.409 -1.584 1.690 1.00 88.81 205 GLU A C 1
ATOM 1633 O O . GLU A 1 205 ? 3.783 -2.047 2.650 1.00 88.81 205 GLU A O 1
ATOM 1638 N N . LEU A 1 206 ? 3.848 -0.761 0.800 1.00 89.81 206 LEU A N 1
ATOM 1639 C CA . LEU A 1 206 ? 2.452 -0.363 0.876 1.00 89.81 206 LEU A CA 1
ATOM 1640 C C . LEU A 1 206 ? 1.506 -1.552 0.657 1.00 89.81 206 LEU A C 1
ATOM 1642 O O . LEU A 1 206 ? 0.513 -1.661 1.372 1.00 89.81 206 LEU A O 1
ATOM 1646 N N . PHE A 1 207 ? 1.806 -2.477 -0.258 1.00 94.00 207 PHE A N 1
ATOM 1647 C CA . PHE A 1 207 ? 1.019 -3.704 -0.419 1.00 94.00 207 PHE A CA 1
ATOM 1648 C C . PHE A 1 207 ? 1.006 -4.529 0.874 1.00 94.00 207 PHE A C 1
ATOM 1650 O O . PHE A 1 207 ? -0.062 -4.898 1.364 1.00 94.00 207 PHE A O 1
ATOM 1657 N N . ILE A 1 208 ? 2.176 -4.757 1.483 1.00 91.69 208 ILE A N 1
ATOM 1658 C CA . ILE A 1 208 ? 2.304 -5.476 2.763 1.00 91.69 208 ILE A CA 1
ATOM 1659 C C . ILE A 1 208 ? 1.498 -4.768 3.856 1.00 91.69 208 ILE A C 1
ATOM 1661 O O . ILE A 1 208 ? 0.816 -5.420 4.657 1.00 91.69 208 ILE A O 1
ATOM 1665 N N . PHE A 1 209 ? 1.546 -3.435 3.875 1.00 89.94 209 PHE A N 1
ATOM 1666 C CA . PHE A 1 209 ? 0.748 -2.623 4.780 1.00 89.94 209 PHE A CA 1
ATOM 1667 C C . PHE A 1 209 ? -0.755 -2.868 4.582 1.00 89.94 209 PHE A C 1
ATOM 1669 O O . PHE A 1 209 ? -1.455 -3.205 5.540 1.00 89.94 209 PHE A O 1
ATOM 1676 N N . ILE A 1 210 ? -1.249 -2.755 3.347 1.00 93.44 210 ILE A N 1
ATOM 1677 C CA . ILE A 1 210 ? -2.665 -2.936 3.009 1.00 93.44 210 ILE A CA 1
ATOM 1678 C C . ILE A 1 210 ? -3.134 -4.355 3.323 1.00 93.44 210 ILE A C 1
ATOM 1680 O O . ILE A 1 210 ? -4.175 -4.524 3.956 1.00 93.44 210 ILE A O 1
ATOM 1684 N N . LYS A 1 211 ? -2.342 -5.373 2.983 1.00 94.69 211 LYS A N 1
ATOM 1685 C CA . LYS A 1 211 ? -2.606 -6.768 3.348 1.00 94.69 211 LYS A CA 1
ATOM 1686 C C . LYS A 1 211 ? -2.829 -6.922 4.849 1.00 94.69 211 LYS A C 1
ATOM 1688 O O . LYS A 1 211 ? -3.832 -7.495 5.270 1.00 94.69 211 LYS A O 1
ATOM 1693 N N . LYS A 1 212 ? -1.903 -6.417 5.668 1.00 92.44 212 LYS A 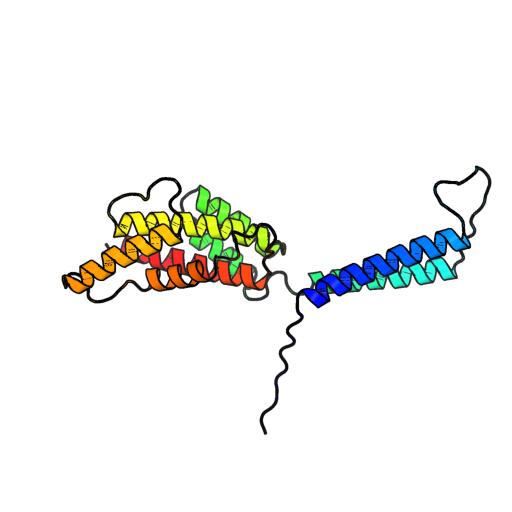N 1
ATOM 1694 C CA . LYS A 1 212 ? -2.022 -6.516 7.127 1.00 92.44 212 LYS A CA 1
ATOM 1695 C C . LYS A 1 212 ? -3.270 -5.792 7.632 1.00 92.44 212 LYS A C 1
ATOM 1697 O O . LYS A 1 212 ? -3.986 -6.330 8.468 1.00 92.44 212 LYS A O 1
ATOM 1702 N N . LEU A 1 213 ? -3.551 -4.611 7.084 1.00 91.94 213 LEU A N 1
ATOM 1703 C CA . LEU A 1 213 ? -4.726 -3.820 7.432 1.00 91.94 213 LEU A CA 1
ATOM 1704 C C . LEU A 1 213 ? -6.038 -4.564 7.130 1.00 91.94 213 LEU A C 1
ATOM 1706 O O . LEU A 1 213 ? -6.924 -4.591 7.983 1.00 91.94 213 LEU A O 1
ATOM 1710 N N . ILE A 1 214 ? -6.145 -5.195 5.956 1.00 94.75 214 ILE A N 1
ATOM 1711 C CA . ILE A 1 214 ? -7.301 -6.016 5.566 1.00 94.75 214 ILE A CA 1
ATOM 1712 C C . ILE A 1 214 ? -7.498 -7.160 6.561 1.00 94.75 214 ILE A C 1
ATOM 1714 O O . ILE A 1 214 ? -8.596 -7.332 7.083 1.00 94.75 214 ILE A O 1
ATOM 1718 N N . LEU A 1 215 ? -6.437 -7.919 6.850 1.00 93.44 215 LEU A N 1
ATOM 1719 C CA . LEU A 1 215 ? -6.510 -9.082 7.736 1.00 93.44 215 LEU A CA 1
ATOM 1720 C C . LEU A 1 215 ? -6.875 -8.701 9.176 1.00 93.44 215 LEU A C 1
ATOM 1722 O O . LEU A 1 215 ? -7.701 -9.372 9.794 1.00 93.44 215 LEU A O 1
ATOM 1726 N N . ASP A 1 216 ? -6.292 -7.623 9.705 1.00 91.31 216 ASP A N 1
ATOM 1727 C CA . ASP A 1 216 ? -6.562 -7.173 11.072 1.00 91.31 216 ASP A CA 1
ATOM 1728 C C . ASP A 1 216 ? -8.013 -6.674 11.223 1.00 91.31 216 ASP A C 1
ATOM 1730 O O . ASP A 1 216 ? -8.674 -6.975 12.222 1.00 91.31 216 ASP A O 1
ATOM 1734 N N . ILE A 1 217 ? -8.537 -5.944 10.230 1.00 90.88 217 ILE A N 1
ATOM 1735 C CA . ILE A 1 217 ? -9.917 -5.433 10.256 1.00 90.88 217 ILE A CA 1
ATOM 1736 C C . ILE A 1 217 ? -10.931 -6.552 10.034 1.00 90.88 217 ILE A C 1
ATOM 1738 O O . ILE A 1 217 ? -11.928 -6.605 10.752 1.00 90.88 217 ILE A O 1
ATOM 1742 N N . ASP A 1 218 ? -10.675 -7.463 9.098 1.00 90.19 218 ASP A N 1
ATOM 1743 C CA . ASP A 1 218 ? -11.547 -8.611 8.855 1.00 90.19 218 ASP A CA 1
ATOM 1744 C C . ASP A 1 218 ? -11.641 -9.517 10.090 1.00 90.19 218 ASP A C 1
ATOM 1746 O O . ASP A 1 218 ? -12.734 -9.881 10.524 1.00 90.19 218 ASP A O 1
ATOM 1750 N N . LYS A 1 219 ? -10.508 -9.792 10.749 1.00 90.69 219 LYS A N 1
ATOM 1751 C CA . LYS A 1 219 ? -10.507 -10.501 12.033 1.00 90.69 219 LYS A CA 1
ATOM 1752 C C . LYS A 1 219 ? -11.390 -9.792 13.062 1.00 90.69 219 LYS A C 1
ATOM 1754 O O . LYS A 1 219 ? -12.205 -10.427 13.723 1.00 90.69 219 LYS A O 1
ATOM 1759 N N . LYS A 1 220 ? -11.265 -8.469 13.173 1.00 86.75 220 LYS A N 1
ATOM 1760 C CA . LYS A 1 220 ? -12.049 -7.686 14.131 1.00 86.75 220 LYS A CA 1
ATOM 1761 C C . LYS A 1 220 ? -13.551 -7.681 13.827 1.00 86.75 220 LYS A C 1
ATOM 1763 O O . LYS A 1 220 ? -14.349 -7.584 14.757 1.00 86.75 220 LYS A O 1
ATOM 1768 N N . LEU A 1 221 ? -13.932 -7.750 12.553 1.00 85.06 221 LEU A N 1
ATOM 1769 C CA . LEU A 1 221 ? -15.330 -7.860 12.138 1.00 85.06 221 LEU A CA 1
ATOM 1770 C C . LEU A 1 221 ? -15.926 -9.221 12.512 1.00 85.06 221 LEU A C 1
ATOM 1772 O O . LEU A 1 221 ? -17.073 -9.265 12.936 1.00 85.06 221 LEU A O 1
ATOM 1776 N N . ASN A 1 222 ? -15.140 -10.293 12.402 1.00 83.81 222 ASN A N 1
ATOM 1777 C CA . ASN A 1 222 ? -15.578 -11.655 12.714 1.00 83.81 222 ASN A CA 1
ATOM 1778 C C . ASN A 1 222 ? -15.538 -11.998 14.220 1.00 83.81 222 ASN A C 1
ATOM 1780 O O . ASN A 1 222 ? -16.201 -12.940 14.644 1.00 83.81 222 ASN A O 1
ATOM 1784 N N . ASP A 1 223 ? -14.781 -11.248 15.029 1.00 78.69 223 ASP A N 1
ATOM 1785 C CA . ASP A 1 223 ? -14.676 -11.435 16.487 1.00 78.69 223 ASP A CA 1
ATOM 1786 C C . ASP A 1 223 ? -15.811 -10.740 17.293 1.00 78.69 223 ASP A C 1
ATOM 1788 O O . ASP A 1 223 ? -15.830 -10.842 18.524 1.00 78.69 223 ASP A O 1
ATOM 1792 N N . LYS A 1 224 ? -16.736 -10.009 16.645 1.00 56.38 224 LYS A N 1
ATOM 1793 C CA . LYS A 1 224 ? -17.892 -9.334 17.281 1.00 56.38 224 LYS A CA 1
ATOM 1794 C C . LYS A 1 224 ? -19.202 -10.080 17.052 1.00 56.38 224 LYS A C 1
ATOM 1796 O O . LYS A 1 224 ? -20.019 -10.064 18.001 1.00 56.38 224 LYS A O 1
#

Secondary structure (DSSP, 8-state):
-----------HHHHHHHHHHHHHHHHHHHHHHHHHH--GGGPPTT------HHHHHHHHHHHHHHHHHHHHHHHS-S-SSS-HHHHHHHHHHHHTTS-HHHHHHHHHHHHHHHTT-HHHHHHHHHHHHHHHHHHHHHHHHSSPPPTT--HHHHHHHHHHHHHHHHHTTS-SS--HHHHHHHHHHHGGGGTT-TTPPPPHHHHHHHHHHHHHHHHHHHHHHHT-

Sequence (224 aa):
MLEKVLVGTMTLQETRSDFAVIMDEIMHWCKLLEKDYGDPNKFSIGVQINISREHVSKLLRDTNSWIGKINDMYDESPTKLINIDTLEKETINLVERLDEKAAEDLLDAEICIINGIPTAAATMLYRVGESVIRKYYALEMGHSPSEGTTMGGMANEIRIKQSKEIEDKKRTKPDSILNFILSQVEDRNITNHPEKRFKPSEAEELFIFIKKLILDIDKKLNDK